Protein AF-T1F9I0-F1 (afdb_monomer_lite)

Radius of gyration: 42.01 Å; chains: 1; bounding box: 133×59×121 Å

InterPro domains:
  IPR000488 Death domain [PF00531] (234-288)
  IPR000488 Death domain [PS50017] (224-288)
  IPR011029 Death-like domain superfamily [G3DSA:1.10.533.10] (208-293)
  IPR011029 Death-like domain superfamily [SSF47986] (214-289)
  IPR017281 Myeloid differentiation primary response protein MyD88 [PTHR15079] (125-307)

pLDDT: mean 70.17, std 17.11, range [26.16, 92.44]

Foldseek 3Di:
DDDDDDDDDPPPPPPPPPPPPPVVVVVVVVVVVVVVVVVVVVVVVVVQQVLQVVLVVPDDPVVCVVVVNDPPRDSVPDDPVNVVVSVVVVVVVVVVVVVVVVVVVVVVVLVVVVVVVVVVLVVVLVVLVVVLVVVLVPDPDPVVNVVSVVVNVVSVVDDDDDPDPPDDDDDPDDPPPPDDPPPPPVNVVVVLVVLCVVLVLDADPDAAAQQAAPVPPDPSLVVSLQVVQPPCDPLRLHLLQVLVSLVHDNVVSVVLVVVPDPGSNVVSLCVSRPPDSSRGNQSSLCSCVDPSNVVVSSNVSSVSRYDHD

Organism: Helobdella robusta (NCBI:txid6412)

Sequence (309 aa):
MSTKIKNKKDSVKKLRANSSSSSTVGKDQQNRASTELKLERDLYATKLTRLGTLLMSQMKKQWRLTRGIGDNFDVLKLSGDVLVEALKEMMTKKYENELSHECHLVNLERRVSQLSYALNKLTLKCAAYKNGLSDIVCSDNLTYIKDKIMTLQIIAGENYHQIDANNPCLNPRVEFAIEGVTTRVDDHAERILENQQKLNLIPPCEKMKGSTHMRDIQQDVKIFLMKELNITRSSGNDWRLLAQLMGLDCKLIDDWSKMELSNPSGHVMNEWMKDNNDATVQALFSFLISPVMRCTALCRVLSDFYEVL

Secondary structure (DSSP, 8-state):
--------SSSSSSSSSSSSSSHHHHHHHHHHHHHHHHHHHHHHHHHHHHHHHHHHHHS-HHHHHHTT--TT--GGGS-HHHHHHHHHHHHHHHHHHHHHHHHHHHHHHHHHHHHHHHHHHHHHHHHHHHHHHHHHHT---HHHHHHHHHHHHHHHTPPPP---TT-----TT---------S-TTHHHHHHHHHHHHTT----SSPEETT-BTTSS-HHHHHHHHHHHTS--TT-TTHHHHHHHTT--HHHHHHHHHTT-S-HHHHHHHHHHHH-TT-BHHHHHHHHTSTTT--HHHHHHHHHHEE--

Structure (mmCIF, N/CA/C/O backbone):
data_AF-T1F9I0-F1
#
_entry.id   AF-T1F9I0-F1
#
loop_
_atom_site.group_PDB
_atom_site.id
_atom_site.type_symbol
_atom_site.label_atom_id
_atom_site.label_alt_id
_atom_site.label_comp_id
_atom_site.label_asym_id
_atom_site.label_entity_id
_atom_site.label_seq_id
_atom_site.pdbx_PDB_ins_code
_atom_site.Cartn_x
_atom_site.Cartn_y
_atom_site.Cartn_z
_atom_site.occupancy
_atom_site.B_iso_or_equiv
_atom_site.auth_seq_id
_atom_site.auth_comp_id
_atom_site.auth_asym_id
_atom_site.auth_atom_id
_atom_site.pdbx_PDB_model_num
ATOM 1 N N . MET A 1 1 ? -100.966 30.891 75.976 1.00 41.50 1 MET A N 1
ATOM 2 C CA . MET A 1 1 ? -100.055 30.373 74.929 1.00 41.50 1 MET A CA 1
ATOM 3 C C . MET A 1 1 ? -99.803 28.894 75.230 1.00 41.50 1 MET A C 1
ATOM 5 O O . MET A 1 1 ? -98.881 28.578 75.956 1.00 41.50 1 MET A O 1
ATOM 9 N N . SER A 1 2 ? -100.755 27.982 75.034 1.00 31.62 2 SER A N 1
ATOM 10 C CA . SER A 1 2 ? -101.321 27.423 73.788 1.00 31.62 2 SER A CA 1
ATOM 11 C C . SER A 1 2 ? -100.349 26.583 72.946 1.00 31.62 2 SER A C 1
ATOM 13 O O . SER A 1 2 ? -99.680 27.097 72.063 1.00 31.62 2 SER A O 1
ATOM 15 N N . THR A 1 3 ? -100.415 25.267 73.207 1.00 33.06 3 THR A N 1
ATOM 16 C CA . THR A 1 3 ? -100.460 24.129 72.258 1.00 33.06 3 THR A CA 1
ATOM 17 C C . THR A 1 3 ? -99.279 23.846 71.313 1.00 33.06 3 THR A C 1
ATOM 19 O O . THR A 1 3 ? -99.022 24.624 70.405 1.00 33.06 3 THR A O 1
ATOM 22 N N . LYS A 1 4 ? -98.717 22.623 71.390 1.00 39.31 4 LYS A N 1
ATOM 23 C CA . LYS A 1 4 ? -98.839 21.509 70.399 1.00 39.31 4 LYS A CA 1
ATOM 24 C C . LYS A 1 4 ? -97.691 20.494 70.590 1.00 39.31 4 LYS A C 1
ATOM 26 O O . LYS A 1 4 ? -96.533 20.871 70.602 1.00 39.31 4 LYS A O 1
ATOM 31 N N . ILE A 1 5 ? -97.970 19.252 70.999 1.00 40.53 5 ILE A N 1
ATOM 32 C CA . ILE A 1 5 ? -98.403 18.071 70.213 1.00 40.53 5 ILE A CA 1
ATOM 33 C C . ILE A 1 5 ? -97.236 17.307 69.549 1.00 40.53 5 ILE A C 1
ATOM 35 O O . ILE A 1 5 ? -96.531 17.811 68.685 1.00 40.53 5 ILE A O 1
ATOM 39 N N . LYS A 1 6 ? -97.125 16.042 69.988 1.00 47.03 6 LYS A N 1
ATOM 40 C CA . LYS A 1 6 ? -96.579 14.837 69.341 1.00 47.03 6 LYS A CA 1
ATOM 41 C C . LYS A 1 6 ? -96.376 14.945 67.822 1.00 47.03 6 LYS A C 1
ATOM 43 O O . LYS A 1 6 ? -97.332 15.218 67.111 1.00 47.03 6 LYS A O 1
ATOM 48 N N . ASN A 1 7 ? -95.185 14.581 67.341 1.00 42.50 7 ASN A N 1
ATOM 49 C CA . ASN A 1 7 ? -94.977 13.605 66.255 1.00 42.50 7 ASN A CA 1
ATOM 50 C C . ASN A 1 7 ? -93.504 13.589 65.826 1.00 42.50 7 ASN A C 1
ATOM 52 O O . ASN A 1 7 ? -93.043 14.468 65.106 1.00 42.50 7 ASN A O 1
ATOM 56 N N . LYS A 1 8 ? -92.757 12.567 66.253 1.00 41.97 8 LYS A N 1
ATOM 57 C CA . LYS A 1 8 ? -91.438 12.245 65.685 1.00 41.97 8 LYS A CA 1
ATOM 58 C C . LYS A 1 8 ? -91.096 10.771 65.937 1.00 41.97 8 LYS A C 1
ATOM 60 O O . LYS A 1 8 ? -90.174 10.450 66.676 1.00 41.97 8 LYS A O 1
ATOM 65 N N . LYS A 1 9 ? -91.888 9.857 65.364 1.00 43.84 9 LYS A N 1
ATOM 66 C CA . LYS A 1 9 ? -91.549 8.419 65.316 1.00 43.84 9 LYS A CA 1
ATOM 67 C C . LYS A 1 9 ? -91.426 7.823 63.907 1.00 43.84 9 LYS A C 1
ATOM 69 O O . LYS A 1 9 ? -91.021 6.675 63.807 1.00 43.84 9 LYS A O 1
ATOM 74 N N . ASP A 1 10 ? -91.588 8.616 62.843 1.00 46.22 10 ASP A N 1
ATOM 75 C CA . ASP A 1 10 ? -91.499 8.114 61.457 1.00 46.22 10 ASP A CA 1
ATOM 76 C C . ASP A 1 10 ? -90.237 8.516 60.670 1.00 46.22 10 ASP A C 1
ATOM 78 O O . ASP A 1 10 ? -90.109 8.189 59.494 1.00 46.22 10 ASP A O 1
ATOM 82 N N . SER A 1 11 ? -89.238 9.160 61.283 1.00 43.94 11 SER A N 1
ATOM 83 C CA . SER A 1 11 ? -88.037 9.602 60.541 1.00 43.94 11 SER A CA 1
ATOM 84 C C . SER A 1 11 ? -86.831 8.654 60.599 1.00 43.94 11 SER A C 1
ATOM 86 O O . SER A 1 11 ? -85.827 8.923 59.947 1.00 43.94 11 SER A O 1
ATOM 88 N N . VAL A 1 12 ? -86.892 7.529 61.322 1.00 45.41 12 VAL A N 1
ATOM 89 C CA . VAL A 1 12 ? -85.703 6.667 61.528 1.00 45.41 12 VAL A CA 1
ATOM 90 C C . VAL A 1 12 ? -85.564 5.550 60.479 1.00 45.41 12 VAL A C 1
ATOM 92 O O . VAL A 1 12 ? -84.518 4.914 60.391 1.00 45.41 12 VAL A O 1
ATOM 95 N N . LYS A 1 13 ? -86.550 5.339 59.595 1.00 46.34 13 LYS A N 1
ATOM 96 C CA . LYS A 1 13 ? -86.489 4.259 58.585 1.00 46.34 13 LYS A CA 1
ATOM 97 C C . LYS A 1 13 ? -86.091 4.678 57.163 1.00 46.34 13 LYS A C 1
ATOM 99 O O . LYS A 1 13 ? -86.054 3.821 56.290 1.00 46.34 13 LYS A O 1
ATOM 104 N N . LYS A 1 14 ? -85.730 5.946 56.919 1.00 48.41 14 LYS A N 1
ATOM 105 C CA . LYS A 1 14 ? -85.340 6.432 55.573 1.00 48.41 14 LYS A CA 1
ATOM 106 C C . LYS A 1 14 ? -83.897 6.930 55.417 1.00 48.41 14 LYS A C 1
ATOM 108 O O . LYS A 1 14 ? -83.534 7.362 54.333 1.00 48.41 14 LYS A O 1
ATOM 113 N N . LEU A 1 15 ? -83.050 6.814 56.443 1.00 45.09 15 LEU A N 1
ATOM 114 C CA . LEU A 1 15 ? -81.642 7.255 56.387 1.00 45.09 15 LEU A CA 1
ATOM 115 C C . LEU A 1 15 ? -80.613 6.117 56.276 1.00 45.09 15 LEU A C 1
ATOM 117 O O . LEU A 1 15 ? -79.417 6.366 56.367 1.00 45.09 15 LEU A O 1
ATOM 121 N N . ARG A 1 16 ? -81.046 4.871 56.042 1.00 44.22 16 ARG A N 1
ATOM 122 C CA . ARG A 1 16 ? -80.137 3.712 55.930 1.00 44.22 16 ARG A CA 1
ATOM 123 C C . ARG A 1 16 ? -79.945 3.163 54.512 1.00 44.22 16 ARG A C 1
ATOM 125 O O . ARG A 1 16 ? -79.340 2.111 54.372 1.00 44.22 16 ARG A O 1
ATOM 132 N N . ALA A 1 17 ? -80.434 3.859 53.482 1.00 47.44 17 ALA A N 1
ATOM 133 C CA . ALA A 1 17 ? -80.361 3.389 52.091 1.00 47.44 17 ALA A CA 1
ATOM 134 C C . ALA A 1 17 ? -79.459 4.223 51.156 1.00 47.44 17 ALA A C 1
ATOM 136 O O . ALA A 1 17 ? -79.198 3.777 50.048 1.00 47.44 17 ALA A O 1
ATOM 137 N N . ASN A 1 18 ? -78.938 5.385 51.579 1.00 43.50 18 ASN A N 1
ATOM 138 C CA . ASN A 1 18 ? -78.186 6.284 50.680 1.00 43.50 18 ASN A CA 1
ATOM 139 C C . ASN A 1 18 ? -76.695 6.468 51.018 1.00 43.50 18 ASN A C 1
ATOM 141 O O . ASN A 1 18 ? -76.033 7.287 50.393 1.00 43.50 18 ASN A O 1
ATOM 145 N N . SER A 1 19 ? -76.134 5.709 51.962 1.00 44.75 19 SER A N 1
ATOM 146 C CA . SER A 1 19 ? -74.698 5.765 52.302 1.00 44.75 19 SER A CA 1
ATOM 147 C C . SER A 1 19 ? -73.874 4.594 51.746 1.00 44.75 19 SER A C 1
ATOM 149 O O . SER A 1 19 ? -72.700 4.453 52.077 1.00 44.75 19 SER A O 1
ATOM 151 N N . SER A 1 20 ? -74.461 3.757 50.885 1.00 46.56 20 SER A N 1
ATOM 152 C CA . SER A 1 20 ? -73.818 2.546 50.346 1.00 46.56 20 SER A CA 1
ATOM 153 C C . SER A 1 20 ? -73.293 2.691 48.913 1.00 46.56 20 SER A C 1
ATOM 155 O O . SER A 1 20 ? -72.662 1.764 48.418 1.00 46.56 20 SER A O 1
ATOM 157 N N . SER A 1 21 ? -73.547 3.813 48.231 1.00 45.88 21 SER A N 1
ATOM 158 C CA . SER A 1 21 ? -73.303 3.955 46.785 1.00 45.88 21 SER A CA 1
ATOM 159 C C . SER A 1 21 ? -72.125 4.858 46.392 1.00 45.88 21 SER A C 1
ATOM 161 O O . SER A 1 21 ? -71.784 4.895 45.215 1.00 45.88 21 SER A O 1
ATOM 163 N N . SER A 1 22 ? -71.456 5.548 47.331 1.00 46.09 22 SER A N 1
ATOM 164 C CA . SER A 1 22 ? -70.281 6.390 47.012 1.00 46.09 22 SER A CA 1
ATOM 165 C C . SER A 1 22 ? -68.921 5.757 47.348 1.00 46.09 22 SER A C 1
ATOM 167 O O . SER A 1 22 ? -67.892 6.296 46.952 1.00 46.09 22 SER A O 1
ATOM 169 N N . SER A 1 23 ? -68.881 4.623 48.061 1.00 50.41 23 SER A N 1
ATOM 170 C CA . SER A 1 23 ? -67.628 3.930 48.424 1.00 50.41 23 SER A CA 1
ATOM 171 C C . SER A 1 23 ? -67.215 2.836 47.430 1.00 50.41 23 SER A C 1
ATOM 173 O O . SER A 1 23 ? -66.067 2.393 47.442 1.00 50.41 23 SER A O 1
ATOM 175 N N . THR A 1 24 ? -68.129 2.415 46.556 1.00 51.38 24 THR A N 1
ATOM 176 C CA . THR A 1 24 ? -67.901 1.431 45.488 1.00 51.38 24 THR A CA 1
ATOM 177 C C . THR A 1 24 ? -67.239 2.059 44.262 1.00 51.38 24 THR A C 1
ATOM 179 O O . THR A 1 24 ? -66.271 1.505 43.757 1.00 51.38 24 THR A O 1
ATOM 182 N N . VAL A 1 25 ? -67.639 3.272 43.863 1.00 52.91 25 VAL A N 1
ATOM 183 C CA . VAL A 1 25 ? -67.087 3.956 42.673 1.00 52.91 25 VAL A CA 1
ATOM 184 C C . VAL A 1 25 ? -65.591 4.284 42.820 1.00 52.91 25 VAL A C 1
ATOM 186 O O . VAL A 1 25 ? -64.822 4.095 41.879 1.00 52.91 25 VAL A O 1
ATOM 189 N N . GLY A 1 26 ? -65.150 4.705 44.012 1.00 52.09 26 GLY A N 1
ATOM 190 C CA . GLY A 1 26 ? -63.730 4.961 44.294 1.00 52.09 26 GLY A CA 1
ATOM 191 C C . GLY A 1 26 ? -62.880 3.686 44.353 1.00 52.09 26 GLY A C 1
ATOM 192 O O . GLY A 1 26 ? -61.752 3.676 43.867 1.00 52.09 26 GLY A O 1
ATOM 193 N N . LYS A 1 27 ? -63.433 2.580 44.875 1.00 53.69 27 LYS A N 1
ATOM 194 C CA . LYS A 1 27 ? -62.759 1.270 44.882 1.00 53.69 27 LYS A CA 1
ATOM 195 C C . LYS A 1 27 ? -62.655 0.669 43.483 1.00 53.69 27 LYS A C 1
ATOM 197 O O . LYS A 1 27 ? -61.632 0.069 43.169 1.00 53.69 27 LYS A O 1
ATOM 202 N N . ASP A 1 28 ? -63.656 0.874 42.633 1.00 57.12 28 ASP A N 1
ATOM 203 C CA . ASP A 1 28 ? -63.647 0.380 41.255 1.00 57.12 28 ASP A CA 1
ATOM 204 C C . ASP A 1 28 ? -62.657 1.151 40.368 1.00 57.12 28 ASP A C 1
ATOM 206 O O . ASP A 1 28 ? -61.952 0.535 39.569 1.00 57.12 28 ASP A O 1
ATOM 210 N N . GLN A 1 29 ? -62.520 2.471 40.540 1.00 58.09 29 GLN A N 1
ATOM 211 C CA . GLN A 1 29 ? -61.482 3.254 39.851 1.00 58.09 29 GLN A CA 1
ATOM 212 C C . GLN A 1 29 ? -60.067 2.907 40.335 1.00 58.09 29 GLN A C 1
ATOM 214 O O . GLN A 1 29 ? -59.155 2.768 39.520 1.00 58.09 29 GLN A O 1
ATOM 219 N N . GLN A 1 30 ? -59.880 2.704 41.640 1.00 62.44 30 GLN A N 1
ATOM 220 C CA . GLN A 1 30 ? -58.580 2.348 42.214 1.00 62.44 30 GLN A CA 1
ATOM 221 C C . GLN A 1 30 ? -58.162 0.909 41.859 1.00 62.44 30 GLN A C 1
ATOM 223 O O . GLN A 1 30 ? -56.987 0.656 41.589 1.00 62.44 30 GLN A O 1
ATOM 228 N N . ASN A 1 31 ? -59.122 -0.017 41.762 1.00 65.75 31 ASN A N 1
ATOM 229 C CA . ASN A 1 31 ? -58.887 -1.369 41.253 1.00 65.75 31 ASN A CA 1
ATOM 230 C C . ASN A 1 31 ? -58.540 -1.364 39.759 1.00 65.75 31 ASN A C 1
ATOM 232 O O . ASN A 1 31 ? -57.609 -2.067 39.375 1.00 65.75 31 ASN A O 1
ATOM 236 N N . ARG A 1 32 ? -59.214 -0.545 38.935 1.00 66.88 32 ARG A N 1
ATOM 237 C CA . ARG A 1 32 ? -58.904 -0.407 37.498 1.00 66.88 32 ARG A CA 1
ATOM 238 C C . ARG A 1 32 ? -57.501 0.151 37.252 1.00 66.88 32 ARG A C 1
ATOM 240 O O . ARG A 1 32 ? -56.738 -0.454 36.502 1.00 66.88 32 ARG A O 1
ATOM 247 N N . ALA A 1 33 ? -57.126 1.218 37.956 1.00 69.56 33 ALA A N 1
ATOM 248 C CA . ALA A 1 33 ? -55.779 1.785 37.876 1.00 69.56 33 ALA A CA 1
ATOM 249 C C . ALA A 1 33 ? -54.702 0.797 38.371 1.00 69.56 33 ALA A C 1
ATOM 251 O O . ALA A 1 33 ? -53.624 0.697 37.791 1.00 69.56 33 ALA A O 1
ATOM 252 N N . SER A 1 34 ? -54.998 0.009 39.413 1.00 73.44 34 SER A N 1
ATOM 253 C CA . SER A 1 34 ? -54.089 -1.038 39.897 1.00 73.44 34 SER A CA 1
ATOM 254 C C . SER A 1 34 ? -53.932 -2.190 38.898 1.00 73.44 34 SER A C 1
ATOM 256 O O . SER A 1 34 ? -52.830 -2.722 38.748 1.00 73.44 34 SER A O 1
ATOM 258 N N . THR A 1 35 ? -55.003 -2.571 38.192 1.00 76.44 35 THR A N 1
ATOM 259 C CA . THR A 1 35 ? -54.927 -3.578 37.126 1.00 76.44 35 THR A CA 1
ATOM 260 C C . THR A 1 35 ? -54.174 -3.075 35.901 1.00 76.44 35 THR A C 1
ATOM 262 O O . THR A 1 35 ? -53.361 -3.828 35.376 1.00 76.44 35 THR A O 1
ATOM 265 N N . GLU A 1 36 ? -54.360 -1.818 35.486 1.00 77.69 36 GLU A N 1
ATOM 266 C CA . GLU A 1 36 ? -53.599 -1.221 34.377 1.00 77.69 36 GLU A CA 1
ATOM 267 C C . GLU A 1 36 ? -52.105 -1.138 34.696 1.00 77.69 36 GLU A C 1
ATOM 269 O O . GLU A 1 36 ? -51.292 -1.604 33.904 1.00 77.69 36 GLU A O 1
ATOM 274 N N . LEU A 1 37 ? -51.735 -0.666 35.891 1.00 77.75 37 LEU A N 1
ATOM 275 C CA . LEU A 1 37 ? -50.333 -0.606 36.323 1.00 77.75 37 LEU A CA 1
ATOM 276 C C . LEU A 1 37 ? -49.671 -1.989 36.404 1.00 77.75 37 LEU A C 1
ATOM 278 O O . LEU A 1 37 ? -48.487 -2.127 36.097 1.00 77.75 37 LEU A O 1
ATOM 282 N N . LYS A 1 38 ? -50.413 -3.027 36.812 1.00 82.12 38 LYS A N 1
ATOM 283 C CA . LYS A 1 38 ? -49.914 -4.413 36.772 1.00 82.12 38 LYS A CA 1
ATOM 284 C C . LYS A 1 38 ? -49.679 -4.880 35.340 1.00 82.12 38 LYS A C 1
ATOM 286 O O . LYS A 1 38 ? -48.623 -5.431 35.057 1.00 82.12 38 LYS A O 1
ATOM 291 N N . LEU A 1 39 ? -50.627 -4.613 34.447 1.00 82.00 39 LEU A N 1
ATOM 292 C CA . LEU A 1 39 ? -50.546 -5.017 33.045 1.00 82.00 39 LEU A CA 1
ATOM 293 C C . LEU A 1 39 ? -49.381 -4.319 32.328 1.00 82.00 39 LEU A C 1
ATOM 295 O O . LEU A 1 39 ? -48.652 -4.943 31.558 1.00 82.00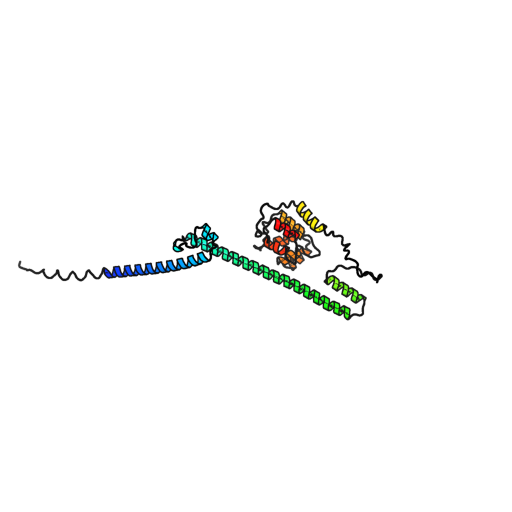 39 LEU A O 1
ATOM 299 N N . GLU A 1 40 ? -49.156 -3.043 32.638 1.00 80.75 40 GLU A N 1
ATOM 300 C CA . GLU A 1 40 ? -48.028 -2.272 32.123 1.00 80.75 40 GLU A CA 1
ATOM 301 C C . GLU A 1 40 ? -46.691 -2.799 32.667 1.00 80.75 40 GLU A C 1
ATOM 303 O O . GLU A 1 40 ? -45.743 -3.011 31.907 1.00 80.75 40 GLU A O 1
ATOM 308 N N . ARG A 1 41 ? -46.624 -3.099 33.970 1.00 79.81 41 ARG A N 1
ATOM 309 C CA . ARG A 1 41 ? -45.448 -3.718 34.596 1.00 79.81 41 ARG A CA 1
ATOM 310 C C . ARG A 1 41 ? -45.110 -5.068 33.963 1.00 79.81 41 ARG A C 1
ATOM 312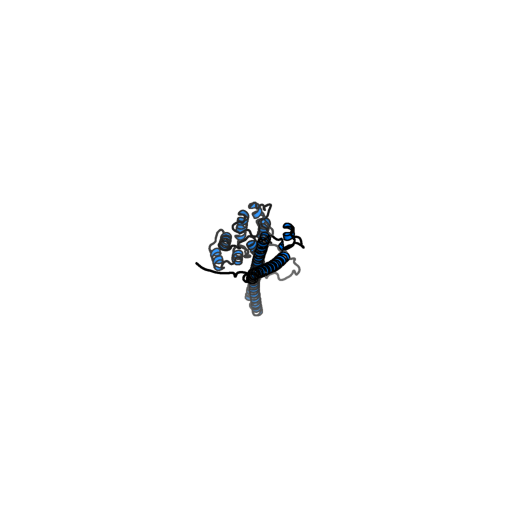 O O . ARG A 1 41 ? -43.939 -5.311 33.675 1.00 79.81 41 ARG A O 1
ATOM 319 N N . ASP A 1 42 ? -46.103 -5.917 33.726 1.00 79.44 42 ASP A N 1
ATOM 320 C CA . ASP A 1 42 ? -45.909 -7.238 33.120 1.00 79.44 42 ASP A CA 1
ATOM 321 C C . ASP A 1 42 ? -45.455 -7.118 31.655 1.00 79.44 42 ASP A C 1
ATOM 323 O O . ASP A 1 42 ? -44.569 -7.852 31.202 1.00 79.44 42 ASP A O 1
ATOM 327 N N . LEU A 1 43 ? -45.977 -6.129 30.921 1.00 85.62 43 LEU A N 1
ATOM 328 C CA . LEU A 1 43 ? -45.527 -5.811 29.567 1.00 85.62 43 LEU A CA 1
ATOM 329 C C . LEU A 1 43 ? -44.054 -5.372 29.547 1.00 85.62 43 LEU A C 1
ATOM 331 O O . LEU A 1 43 ? -43.277 -5.852 28.714 1.00 85.62 43 LEU A O 1
ATOM 335 N N . TYR A 1 44 ? -43.649 -4.480 30.457 1.00 78.38 44 TYR A N 1
ATOM 336 C CA . TYR A 1 44 ? -42.255 -4.041 30.563 1.00 78.38 44 TYR A CA 1
ATOM 337 C C . TYR A 1 44 ? -41.328 -5.161 31.028 1.00 78.38 44 TYR A C 1
ATOM 339 O O . TYR A 1 44 ? -40.245 -5.304 30.459 1.00 78.38 44 TYR A O 1
ATOM 347 N N . ALA A 1 45 ? -41.757 -5.992 31.981 1.00 76.00 45 ALA A N 1
ATOM 348 C CA . ALA A 1 45 ? -41.012 -7.175 32.400 1.00 76.00 45 ALA A CA 1
ATOM 349 C C . ALA A 1 45 ? -40.765 -8.106 31.205 1.00 76.00 45 ALA A C 1
ATOM 351 O O . ALA A 1 45 ? -39.625 -8.475 30.946 1.00 76.00 45 ALA A O 1
ATOM 352 N N . THR A 1 46 ? -41.793 -8.371 30.394 1.00 80.75 46 THR A N 1
ATOM 353 C CA . THR A 1 46 ? -41.678 -9.206 29.187 1.00 80.75 46 THR A CA 1
ATOM 354 C C . THR A 1 46 ? -40.697 -8.616 28.166 1.00 80.75 46 THR A C 1
ATOM 356 O O . THR A 1 46 ? -39.862 -9.334 27.607 1.00 80.75 46 THR A O 1
ATOM 359 N N . LYS A 1 47 ? -40.755 -7.298 27.927 1.00 79.81 47 LYS A N 1
ATOM 360 C CA . LYS A 1 47 ? -39.821 -6.601 27.025 1.00 79.81 47 LYS A CA 1
ATOM 361 C C . LYS A 1 47 ? -38.379 -6.663 27.539 1.00 79.81 47 LYS A C 1
ATOM 363 O O . LYS A 1 47 ? -37.475 -6.926 26.747 1.00 79.81 47 LYS A O 1
ATOM 368 N N . LEU A 1 48 ? -38.168 -6.479 28.842 1.00 76.31 48 LEU A N 1
ATOM 369 C CA . LEU A 1 48 ? -36.857 -6.571 29.493 1.00 76.31 48 LEU A CA 1
ATOM 370 C C . LEU A 1 48 ? -36.288 -7.990 29.438 1.00 76.31 48 LEU A C 1
ATOM 372 O O . LEU A 1 48 ? -35.132 -8.165 29.058 1.00 76.31 48 LEU A O 1
ATOM 376 N N . THR A 1 49 ? -37.100 -9.010 29.724 1.00 78.19 49 THR A N 1
ATOM 377 C CA . THR A 1 49 ? -36.688 -10.415 29.601 1.00 78.19 49 THR A CA 1
ATOM 378 C C . THR A 1 49 ? -36.290 -10.745 28.164 1.00 78.19 49 THR A C 1
ATOM 380 O O . THR A 1 49 ? -35.257 -11.379 27.940 1.00 78.19 49 THR A O 1
ATOM 383 N N . ARG A 1 50 ? -37.054 -10.278 27.166 1.00 80.19 50 ARG A N 1
ATOM 384 C CA . ARG A 1 50 ? -36.734 -10.492 25.745 1.00 80.19 50 ARG A CA 1
ATOM 385 C C . ARG A 1 50 ? -35.449 -9.777 25.319 1.00 80.19 50 ARG A C 1
ATOM 387 O O . ARG A 1 50 ? -34.643 -10.350 24.591 1.00 80.19 50 ARG A O 1
ATOM 394 N N . LEU A 1 51 ? -35.242 -8.541 25.770 1.00 75.50 51 LEU A N 1
ATOM 395 C CA . LEU A 1 51 ? -34.025 -7.788 25.470 1.00 75.50 51 LEU A CA 1
ATOM 396 C C . LEU A 1 51 ? -32.798 -8.458 26.100 1.00 75.50 51 LEU A C 1
ATOM 398 O O . LEU A 1 51 ? -31.794 -8.675 25.426 1.00 75.50 51 LEU A O 1
ATOM 402 N N . GLY A 1 52 ? -32.885 -8.823 27.378 1.00 74.56 52 GLY A N 1
ATOM 403 C CA . GLY A 1 52 ? -31.756 -9.418 28.075 1.00 74.56 52 GLY A CA 1
ATOM 404 C C . GLY A 1 52 ? -31.449 -10.847 27.622 1.00 74.56 52 GLY A C 1
ATOM 405 O O . GLY A 1 52 ? -30.281 -11.204 27.555 1.00 74.56 52 GLY A O 1
ATOM 406 N N . THR A 1 53 ? -32.438 -11.640 27.197 1.00 77.56 53 THR A N 1
ATOM 407 C CA . THR A 1 53 ? -32.175 -12.943 26.547 1.00 77.56 53 THR A CA 1
ATOM 408 C C . THR A 1 53 ? -31.453 -12.785 25.207 1.00 77.56 53 THR A C 1
ATOM 410 O O . THR A 1 53 ? -30.492 -13.511 24.947 1.00 77.56 53 THR A O 1
ATOM 413 N N . LEU A 1 54 ? -31.840 -11.803 24.383 1.00 77.25 54 LEU A N 1
ATOM 414 C CA . LEU A 1 54 ? -31.118 -11.471 23.149 1.00 77.25 54 LEU A CA 1
ATOM 415 C C . LEU A 1 54 ? -29.677 -11.031 23.435 1.00 77.25 54 LEU A C 1
ATOM 417 O O . LEU A 1 54 ? -28.750 -11.562 22.823 1.00 77.25 54 LEU A O 1
ATOM 421 N N . LEU A 1 55 ? -29.475 -10.133 24.401 1.00 72.94 55 LEU A N 1
ATOM 422 C CA . LEU A 1 55 ? -28.146 -9.705 24.853 1.00 72.94 55 LEU A CA 1
ATOM 423 C C . LEU A 1 55 ? -27.295 -10.895 25.308 1.00 72.94 55 LEU A C 1
ATOM 425 O O . LEU A 1 55 ? -26.180 -11.080 24.828 1.00 72.94 55 LEU A O 1
ATOM 429 N N . MET A 1 56 ? -27.849 -11.761 26.156 1.00 74.19 56 MET A N 1
ATOM 430 C CA . MET A 1 56 ? -27.164 -12.951 26.661 1.00 74.19 56 MET A CA 1
ATOM 431 C C . MET A 1 56 ? -26.778 -13.936 25.551 1.00 74.19 56 MET A C 1
ATOM 433 O O . MET A 1 56 ? -25.708 -14.542 25.624 1.00 74.19 56 MET A O 1
ATOM 437 N N . SER A 1 57 ? -27.607 -14.067 24.509 1.00 74.94 57 SER A N 1
ATOM 438 C CA . SER A 1 57 ? -27.311 -14.916 23.345 1.00 74.94 57 SER A CA 1
ATOM 439 C C . SER A 1 57 ? -26.164 -14.380 22.480 1.00 74.94 57 SER A C 1
ATOM 441 O O . SER A 1 57 ? -25.440 -15.160 21.866 1.00 74.94 57 SER A O 1
ATOM 443 N N . GLN A 1 58 ? -25.972 -13.059 22.460 1.00 71.19 58 GLN A N 1
ATOM 444 C CA . GLN A 1 58 ? -24.935 -12.377 21.679 1.00 71.19 58 GLN A CA 1
ATOM 445 C C . GLN A 1 58 ? -23.619 -12.217 22.461 1.00 71.19 58 GLN A C 1
ATOM 447 O O . GLN A 1 58 ? -22.562 -11.969 21.880 1.00 71.19 58 GLN A O 1
ATOM 452 N N . MET A 1 59 ? -23.648 -12.384 23.785 1.00 72.38 59 MET A N 1
ATOM 453 C CA . MET A 1 59 ? -22.468 -12.269 24.639 1.00 72.38 59 MET A CA 1
ATOM 454 C C . MET A 1 59 ? -21.573 -13.509 24.606 1.00 72.38 59 MET A C 1
ATOM 456 O O . MET A 1 59 ? -22.004 -14.646 24.841 1.00 72.38 59 MET A O 1
ATOM 460 N N . LYS A 1 60 ? -20.263 -13.271 24.460 1.00 71.19 60 LYS A N 1
ATOM 461 C CA . LYS A 1 60 ? -19.237 -14.310 24.615 1.00 71.19 60 LYS A CA 1
ATOM 462 C C . LYS A 1 60 ? -19.338 -14.959 25.997 1.00 71.19 60 LYS A C 1
ATOM 464 O O . LYS A 1 60 ? -19.434 -14.281 27.018 1.00 71.19 60 LYS A O 1
ATOM 469 N N . LYS A 1 61 ? -19.233 -16.290 26.029 1.00 69.69 61 LYS A N 1
ATOM 470 C CA . LYS A 1 61 ? -19.304 -17.108 27.252 1.00 69.69 61 LYS A CA 1
ATOM 471 C C . LYS A 1 61 ? -18.316 -16.648 28.336 1.00 69.69 61 LYS A C 1
ATOM 473 O O . LYS A 1 61 ? -18.652 -16.640 29.511 1.00 69.69 61 LYS A O 1
ATOM 478 N N . GLN A 1 62 ? -17.132 -16.189 27.930 1.00 57.62 62 GLN A N 1
ATOM 479 C CA . GLN A 1 62 ? -16.099 -15.653 28.823 1.00 57.62 62 GLN A CA 1
ATOM 480 C C . GLN A 1 62 ? -16.517 -14.370 29.555 1.00 57.62 62 GLN A C 1
ATOM 482 O O . GLN A 1 62 ? -16.224 -14.242 30.734 1.00 57.62 62 GLN A O 1
ATOM 487 N N . TRP A 1 63 ? -17.232 -13.460 28.884 1.00 71.94 63 TRP A N 1
ATOM 488 C CA . TRP A 1 63 ? -17.731 -12.214 29.484 1.00 71.94 63 TRP A CA 1
ATOM 489 C C . TRP A 1 63 ? -18.815 -12.490 30.530 1.00 71.94 63 TRP A C 1
ATOM 491 O O . TRP A 1 63 ? -18.853 -11.886 31.599 1.00 71.94 63 TRP A O 1
ATOM 501 N N . ARG A 1 64 ? -19.679 -13.467 30.229 1.00 69.62 64 ARG A N 1
ATOM 502 C CA . ARG A 1 64 ? -20.711 -13.944 31.154 1.00 69.62 64 ARG A CA 1
ATOM 503 C C . ARG A 1 64 ? -20.074 -14.547 32.413 1.00 69.62 64 ARG A C 1
ATOM 505 O O . ARG A 1 64 ? -20.460 -14.196 33.524 1.00 69.62 64 ARG A O 1
ATOM 512 N N . LEU A 1 65 ? -19.022 -15.352 32.242 1.00 68.19 65 LEU A N 1
ATOM 513 C CA . LEU A 1 65 ? -18.265 -15.961 33.341 1.00 68.19 65 LEU A CA 1
ATOM 514 C C . LEU A 1 65 ? -17.555 -14.934 34.239 1.00 68.19 65 LEU A C 1
ATOM 516 O O . LEU A 1 65 ? -17.653 -15.048 35.458 1.00 68.19 65 LEU A O 1
ATOM 520 N N . THR A 1 66 ? -16.891 -13.914 33.681 1.00 68.62 66 THR A N 1
ATOM 521 C CA . THR A 1 66 ? -16.189 -12.887 34.481 1.00 68.62 66 THR A CA 1
ATOM 522 C C . THR A 1 66 ? -17.119 -12.008 35.314 1.00 68.62 66 THR A C 1
ATOM 524 O O . THR A 1 66 ? -16.669 -11.417 36.291 1.00 68.62 66 THR A O 1
ATOM 527 N N . ARG A 1 67 ? -18.413 -11.944 34.977 1.00 70.25 67 ARG A N 1
ATOM 528 C CA . ARG A 1 67 ? -19.430 -11.207 35.748 1.00 70.25 67 ARG A CA 1
ATOM 529 C C . ARG A 1 67 ? -20.325 -12.104 36.607 1.00 70.25 67 ARG A C 1
ATOM 531 O O . ARG A 1 67 ? -21.332 -11.638 37.130 1.00 70.25 67 ARG A O 1
ATOM 538 N N . GLY A 1 68 ? -19.976 -13.386 36.754 1.00 68.19 68 GLY A N 1
ATOM 539 C CA . GLY A 1 68 ? -20.751 -14.342 37.553 1.00 68.19 68 GLY A CA 1
ATOM 540 C C . GLY A 1 68 ? -22.121 -14.685 36.957 1.00 68.19 68 GLY A C 1
ATOM 541 O O . GLY A 1 68 ? -23.000 -15.181 37.661 1.00 68.19 68 GLY A O 1
ATOM 542 N N . ILE A 1 69 ? -22.320 -14.427 35.663 1.00 68.88 69 ILE A N 1
ATOM 543 C CA . ILE A 1 69 ? -23.571 -14.677 34.953 1.00 68.88 69 ILE A CA 1
ATOM 544 C C . ILE A 1 69 ? -23.503 -16.085 34.347 1.00 68.88 69 ILE A C 1
ATOM 546 O O . ILE A 1 69 ? -22.905 -16.309 33.295 1.00 68.88 69 ILE A O 1
ATOM 550 N N . GLY A 1 70 ? -24.093 -17.059 35.043 1.00 66.81 70 GLY A N 1
ATOM 551 C CA . GLY A 1 70 ? -24.205 -18.438 34.560 1.00 66.81 70 GLY A CA 1
ATOM 552 C C . GLY A 1 70 ? -25.215 -18.599 33.416 1.00 66.81 70 GLY A C 1
ATOM 553 O O . GLY A 1 70 ? -26.032 -17.717 33.158 1.00 66.81 70 GLY A O 1
ATOM 554 N N . ASP A 1 71 ? -25.206 -19.762 32.758 1.00 67.00 71 ASP A N 1
ATOM 555 C CA . ASP A 1 71 ? -26.113 -20.063 31.635 1.00 67.00 71 ASP A CA 1
ATOM 556 C C . ASP A 1 71 ? -27.612 -20.062 32.036 1.00 67.00 71 ASP A C 1
ATOM 558 O O . ASP A 1 71 ? -28.469 -19.876 31.179 1.00 67.00 71 ASP A O 1
ATOM 562 N N . ASN A 1 72 ? -27.924 -20.167 33.338 1.00 67.31 72 ASN A N 1
ATOM 563 C CA . ASN A 1 72 ? -29.283 -20.110 33.905 1.00 67.31 72 ASN A CA 1
ATOM 564 C C . ASN A 1 72 ? -29.568 -18.814 34.696 1.00 67.31 72 ASN A C 1
ATOM 566 O O . ASN A 1 72 ? -30.419 -18.804 35.587 1.00 67.31 72 ASN A O 1
ATOM 570 N N . PHE A 1 73 ? -28.821 -17.734 34.449 1.00 69.19 73 PHE A N 1
ATOM 571 C CA . PHE A 1 73 ? -29.012 -16.480 35.177 1.00 69.19 73 PHE A CA 1
ATOM 572 C C . PHE A 1 73 ? -30.359 -15.825 34.834 1.00 69.19 73 PHE A C 1
ATOM 574 O O . PHE A 1 73 ? -30.703 -15.649 33.666 1.00 69.19 73 PHE A O 1
ATOM 581 N N . ASP A 1 74 ? -31.109 -15.430 35.865 1.00 71.56 74 ASP A N 1
ATOM 582 C CA . ASP A 1 74 ? -32.368 -14.708 35.701 1.00 71.56 74 ASP A CA 1
ATOM 583 C C . ASP A 1 74 ? -32.094 -13.279 35.219 1.00 71.56 74 ASP A C 1
ATOM 585 O O . ASP A 1 74 ? -31.579 -12.436 35.953 1.00 71.56 74 ASP A O 1
ATOM 589 N N . VAL A 1 75 ? -32.459 -13.014 33.967 1.00 66.62 75 VAL A N 1
ATOM 590 C CA . VAL A 1 75 ? -32.281 -11.728 33.285 1.00 66.62 75 VAL A CA 1
ATOM 591 C C . VAL A 1 75 ? -32.912 -10.565 34.057 1.00 66.62 75 VAL A C 1
ATOM 593 O O . VAL A 1 75 ? -32.402 -9.449 33.997 1.00 66.62 75 VAL A O 1
ATOM 596 N N . LEU A 1 76 ? -33.979 -10.807 34.826 1.00 68.00 76 LEU A N 1
ATOM 597 C CA . LEU A 1 76 ? -34.638 -9.772 35.631 1.00 68.00 76 LEU A CA 1
ATOM 598 C C . LEU A 1 76 ? -33.831 -9.368 36.875 1.00 68.00 76 LEU A C 1
ATOM 600 O O . LEU A 1 76 ? -34.159 -8.371 37.516 1.00 68.00 76 LEU A O 1
ATOM 604 N N . LYS A 1 77 ? -32.775 -10.118 37.212 1.00 74.19 77 LYS A N 1
ATOM 605 C CA . LYS A 1 77 ? -31.836 -9.803 38.298 1.00 74.19 77 LYS A CA 1
ATOM 606 C C . LYS A 1 77 ? -30.598 -9.046 37.822 1.00 74.19 77 LYS A C 1
ATOM 608 O O . LYS A 1 77 ? -29.772 -8.678 38.657 1.00 74.19 77 LYS A O 1
ATOM 613 N N . LEU A 1 78 ? -30.443 -8.816 36.514 1.00 70.44 78 LEU A N 1
ATOM 614 C CA . LEU A 1 78 ? -29.385 -7.940 36.017 1.00 70.44 78 LEU A CA 1
ATOM 615 C C . LEU A 1 78 ? -29.668 -6.504 36.464 1.00 70.44 78 LEU A C 1
ATOM 617 O O . LEU A 1 78 ? -30.764 -5.985 36.253 1.00 70.44 78 LEU A O 1
ATOM 621 N N . SER A 1 79 ? -28.664 -5.844 37.042 1.00 77.62 79 SER A N 1
ATOM 622 C CA . SER A 1 79 ? -28.760 -4.406 37.268 1.00 77.62 79 SER A CA 1
ATOM 623 C C . SER A 1 79 ? -28.799 -3.673 35.924 1.00 77.62 79 SER A C 1
ATOM 625 O O . SER A 1 79 ? -28.198 -4.109 34.934 1.00 77.62 79 SER A O 1
ATOM 627 N N . GLY A 1 80 ? -29.501 -2.538 35.891 1.00 71.06 80 GLY A N 1
ATOM 628 C CA . GLY A 1 80 ? -29.553 -1.681 34.705 1.00 71.06 80 GLY A CA 1
ATOM 629 C C . GLY A 1 80 ? -28.158 -1.269 34.227 1.00 71.06 80 GLY A C 1
ATOM 630 O O . GLY A 1 80 ? -27.910 -1.245 33.025 1.00 71.06 80 GLY A O 1
ATOM 631 N N . ASP A 1 81 ? -27.223 -1.057 35.153 1.00 73.69 81 ASP A N 1
ATOM 632 C CA . ASP A 1 81 ? -25.844 -0.671 34.839 1.00 73.69 81 ASP A CA 1
ATOM 633 C C . ASP A 1 81 ? -25.106 -1.750 34.037 1.00 73.69 81 ASP A C 1
ATOM 635 O O . ASP A 1 81 ? -24.464 -1.447 33.032 1.00 73.69 81 ASP A O 1
ATOM 639 N N . VAL A 1 82 ? -25.265 -3.026 34.410 1.00 75.25 82 VAL A N 1
ATOM 640 C CA . VAL A 1 82 ? -24.634 -4.150 33.697 1.00 75.25 82 VAL A CA 1
ATOM 641 C C . VAL A 1 82 ? -25.222 -4.308 32.291 1.00 75.25 82 VAL A C 1
ATOM 643 O O . VAL A 1 82 ? -24.484 -4.622 31.357 1.00 75.25 82 VAL A O 1
ATOM 646 N N . LEU A 1 83 ? -26.523 -4.048 32.113 1.00 72.38 83 LEU A N 1
ATOM 647 C CA . LEU A 1 83 ? -27.182 -4.049 30.799 1.00 72.38 83 LEU A CA 1
ATOM 648 C C . LEU A 1 83 ? -26.703 -2.899 29.903 1.00 72.38 83 LEU A C 1
ATOM 650 O O . LEU A 1 83 ? -26.477 -3.100 28.709 1.00 72.38 83 LEU A O 1
ATOM 654 N N . VAL A 1 84 ? -26.537 -1.700 30.460 1.00 76.44 84 VAL A N 1
ATOM 655 C CA . VAL A 1 84 ? -26.040 -0.535 29.713 1.00 76.44 84 VAL A CA 1
ATOM 656 C C . VAL A 1 84 ? -24.593 -0.748 29.280 1.00 76.44 84 VAL A C 1
ATOM 658 O O . VAL A 1 84 ? -24.234 -0.445 28.143 1.00 76.44 84 VAL A O 1
ATOM 661 N N . GLU A 1 85 ? -23.756 -1.290 30.156 1.00 78.56 85 GLU A N 1
ATOM 662 C CA . GLU A 1 85 ? -22.349 -1.550 29.857 1.00 78.56 85 GLU A CA 1
ATOM 663 C C . GLU A 1 85 ? -22.176 -2.655 28.805 1.00 78.56 85 GLU A C 1
ATOM 665 O O . GLU A 1 85 ? -21.411 -2.504 27.854 1.00 78.56 85 GLU A O 1
ATOM 670 N N . ALA A 1 86 ? -22.980 -3.711 28.907 1.00 72.19 86 ALA A N 1
ATOM 671 C CA . ALA A 1 86 ? -23.104 -4.746 27.890 1.00 72.19 86 ALA A CA 1
ATOM 672 C C . ALA A 1 86 ? -23.474 -4.199 26.504 1.00 72.19 86 ALA A C 1
ATOM 674 O O . ALA A 1 86 ? -22.866 -4.565 25.496 1.00 72.19 86 ALA A O 1
ATOM 675 N N . LEU A 1 87 ? -24.479 -3.321 26.452 1.00 72.19 87 LEU A N 1
ATOM 676 C CA . LEU A 1 87 ? -24.915 -2.682 25.214 1.00 72.19 87 LEU A CA 1
ATOM 677 C C . LEU A 1 87 ? -23.815 -1.799 24.624 1.00 72.19 87 LEU A C 1
ATOM 679 O O . LEU A 1 87 ? -23.596 -1.841 23.415 1.00 72.19 87 LEU A O 1
ATOM 683 N N . LYS A 1 88 ? -23.095 -1.043 25.463 1.00 77.56 88 LYS A N 1
ATOM 684 C CA . LYS A 1 88 ? -21.948 -0.236 25.023 1.00 77.56 88 LYS A CA 1
ATOM 685 C C . LYS A 1 88 ? -20.869 -1.104 24.381 1.00 77.56 88 LYS A C 1
ATOM 687 O O . LYS A 1 88 ? -20.427 -0.778 23.287 1.00 77.56 88 LYS A O 1
ATOM 692 N N . GLU A 1 89 ? -20.505 -2.222 25.003 1.00 73.88 89 GLU A N 1
ATOM 693 C CA . GLU A 1 89 ? -19.463 -3.112 24.474 1.00 73.88 89 GLU A CA 1
ATOM 694 C C . GLU A 1 89 ? -19.882 -3.826 23.175 1.00 73.88 89 GLU A C 1
ATOM 696 O O . GLU A 1 89 ? -19.065 -4.069 22.285 1.00 73.88 89 GLU A O 1
ATOM 701 N N . MET A 1 90 ? -21.169 -4.156 23.028 1.00 69.69 90 MET A N 1
ATOM 702 C CA . MET A 1 90 ? -21.696 -4.685 21.767 1.00 69.69 90 MET A CA 1
ATOM 703 C C . MET A 1 90 ? -21.694 -3.634 20.654 1.00 69.69 90 MET A C 1
ATOM 705 O O . MET A 1 90 ? -21.364 -3.955 19.513 1.00 69.69 90 MET A O 1
ATOM 709 N N . MET A 1 91 ? -22.047 -2.389 20.980 1.00 69.69 91 MET A N 1
ATOM 710 C CA . MET A 1 91 ? -22.037 -1.274 20.033 1.00 69.69 91 MET A CA 1
ATOM 711 C C . MET A 1 91 ? -20.613 -0.954 19.566 1.00 69.69 91 MET A C 1
ATOM 713 O O . MET A 1 91 ? -20.404 -0.793 18.366 1.00 69.69 91 MET A O 1
ATOM 717 N N . THR A 1 92 ? -19.625 -0.939 20.469 1.00 70.44 92 THR A N 1
ATOM 718 C CA . THR A 1 92 ? -18.218 -0.717 20.095 1.00 70.44 92 THR A CA 1
ATOM 719 C C . THR A 1 92 ? -17.676 -1.848 19.229 1.00 70.44 92 THR A C 1
ATOM 721 O O . THR A 1 92 ? -17.076 -1.572 18.199 1.00 70.44 92 THR A O 1
ATOM 724 N N . LYS A 1 93 ? -17.962 -3.115 19.554 1.00 64.44 93 LYS A N 1
ATOM 725 C CA . LYS A 1 93 ? -17.550 -4.257 18.714 1.00 64.44 93 LYS A CA 1
ATOM 726 C C . LYS A 1 93 ? -18.194 -4.256 17.335 1.00 64.44 93 LYS A C 1
ATOM 728 O O . LYS A 1 93 ? -17.558 -4.643 16.360 1.00 64.44 93 LYS A O 1
ATOM 733 N N . LYS A 1 94 ? -19.467 -3.865 17.243 1.00 63.59 94 LYS A N 1
ATOM 734 C CA . LYS A 1 94 ? -20.144 -3.746 15.949 1.00 63.59 94 LYS A CA 1
ATOM 735 C C . LYS A 1 94 ? -19.471 -2.673 15.092 1.00 63.59 94 LYS A C 1
ATOM 737 O O . LYS A 1 94 ? -19.203 -2.932 13.927 1.00 63.59 94 LYS A O 1
ATOM 742 N N . TYR A 1 95 ? -19.133 -1.538 15.698 1.00 57.47 95 TYR A N 1
ATOM 743 C CA . TYR A 1 95 ? -18.411 -0.452 15.042 1.00 57.47 95 TYR A CA 1
ATOM 744 C C . TYR A 1 95 ? -16.991 -0.871 14.620 1.00 57.47 95 TYR A C 1
ATOM 746 O O . TYR A 1 95 ? -16.600 -0.645 13.483 1.00 57.47 95 TYR A O 1
ATOM 754 N N . GLU A 1 96 ? -16.246 -1.570 15.482 1.00 57.94 96 GLU A N 1
ATOM 755 C CA . GLU A 1 96 ? -14.920 -2.126 15.162 1.00 57.94 96 GLU A CA 1
ATOM 756 C C . GLU A 1 96 ? -14.971 -3.149 14.017 1.00 57.94 96 GLU A C 1
ATOM 758 O O . GLU A 1 96 ? -14.105 -3.141 13.143 1.00 57.94 96 GLU A O 1
ATOM 763 N N . ASN A 1 97 ? -15.991 -4.012 13.986 1.00 58.31 97 ASN A N 1
ATOM 764 C CA . ASN A 1 97 ? -16.187 -4.958 12.889 1.00 58.31 97 ASN A CA 1
ATOM 765 C C . ASN A 1 97 ? -16.575 -4.249 11.586 1.00 58.31 97 ASN A C 1
ATOM 767 O O . ASN A 1 97 ? -16.070 -4.624 10.533 1.00 58.31 97 ASN A O 1
ATOM 771 N N . GLU A 1 98 ? -17.441 -3.234 11.632 1.00 57.03 98 GLU A N 1
ATOM 772 C CA . GLU A 1 98 ? -17.797 -2.429 10.455 1.00 57.03 98 GLU A CA 1
ATOM 773 C C . GLU A 1 98 ? -16.562 -1.711 9.887 1.00 57.03 98 GLU A C 1
ATOM 775 O O . GLU A 1 98 ? -16.283 -1.853 8.698 1.00 57.03 98 GLU A O 1
ATOM 780 N N . LEU A 1 99 ? -15.743 -1.089 10.741 1.00 55.91 99 LEU A N 1
ATOM 781 C CA . LEU A 1 99 ? -14.443 -0.517 10.362 1.00 55.91 99 LEU A CA 1
ATOM 782 C C . LEU A 1 99 ? -13.466 -1.568 9.814 1.00 55.91 99 LEU A C 1
ATOM 784 O O . LEU A 1 99 ? -12.733 -1.307 8.861 1.00 55.91 99 LEU A O 1
ATOM 788 N N . SER A 1 100 ? -13.450 -2.774 10.386 1.00 66.44 100 SER A N 1
ATOM 789 C CA . SER A 1 100 ? -12.618 -3.878 9.896 1.00 66.44 100 SER A CA 1
ATOM 790 C C . SER A 1 100 ? -13.054 -4.345 8.503 1.00 66.44 100 SER A C 1
ATOM 792 O O . SER A 1 100 ? -12.206 -4.575 7.637 1.00 66.44 100 SER A O 1
ATOM 794 N N . HIS A 1 101 ? -14.362 -4.440 8.259 1.00 58.97 101 HIS A N 1
ATOM 795 C CA . HIS A 1 101 ? -14.913 -4.791 6.953 1.00 58.97 101 HIS A CA 1
ATOM 796 C C . HIS A 1 101 ? -14.679 -3.692 5.915 1.00 58.97 101 HIS A C 1
ATOM 798 O O . HIS A 1 101 ? -14.327 -4.012 4.781 1.00 58.97 101 HIS A O 1
ATOM 804 N N . GLU A 1 102 ? -14.801 -2.424 6.298 1.00 63.00 102 GLU A N 1
ATOM 805 C CA . GLU A 1 102 ? -14.503 -1.280 5.434 1.00 63.00 102 GLU A CA 1
ATOM 806 C C . GLU A 1 102 ? -13.013 -1.239 5.065 1.00 63.00 102 GLU A C 1
ATOM 808 O O . GLU A 1 102 ? -12.664 -1.171 3.887 1.00 63.00 102 GLU A O 1
ATOM 813 N N . CYS A 1 103 ? -12.118 -1.436 6.037 1.00 59.34 103 CYS A N 1
ATOM 814 C CA . CYS A 1 103 ? -10.680 -1.566 5.791 1.00 59.34 103 CYS A CA 1
ATOM 815 C C . CYS A 1 103 ? -10.353 -2.760 4.874 1.00 59.34 103 CYS A C 1
ATOM 817 O O . CYS A 1 103 ? -9.519 -2.662 3.966 1.00 59.34 103 CYS A O 1
ATOM 819 N N . HIS A 1 104 ? -11.029 -3.897 5.061 1.00 61.28 104 HIS A N 1
ATOM 820 C CA . HIS A 1 104 ? -10.875 -5.050 4.177 1.00 61.28 104 HIS A CA 1
ATOM 821 C C . HIS A 1 104 ? -11.351 -4.751 2.749 1.00 61.28 104 HIS A C 1
ATOM 823 O O . HIS A 1 104 ? -10.676 -5.130 1.791 1.00 61.28 104 HIS A O 1
ATOM 829 N N . LEU A 1 105 ? -12.466 -4.035 2.604 1.00 69.06 105 LEU A N 1
ATOM 830 C CA . LEU A 1 105 ? -13.024 -3.635 1.316 1.00 69.06 105 LEU A CA 1
ATOM 831 C C . LEU A 1 105 ? -12.080 -2.678 0.577 1.00 69.06 105 LEU A C 1
ATOM 833 O O . LEU A 1 105 ? -11.724 -2.954 -0.566 1.00 69.06 105 LEU A O 1
ATOM 837 N N . VAL A 1 106 ? -11.551 -1.659 1.258 1.00 68.00 106 VAL A N 1
ATOM 838 C CA . VAL A 1 106 ? -10.536 -0.744 0.703 1.00 68.00 106 VAL A CA 1
ATOM 839 C C . VAL A 1 106 ? -9.275 -1.503 0.267 1.00 68.00 106 VAL A C 1
ATOM 841 O O . VAL A 1 106 ? -8.703 -1.235 -0.794 1.00 68.00 106 VAL A O 1
ATOM 844 N N . ASN A 1 107 ? -8.834 -2.498 1.043 1.00 63.88 107 ASN A N 1
ATOM 845 C CA . ASN A 1 107 ? -7.697 -3.341 0.666 1.00 63.88 107 ASN A CA 1
ATOM 846 C C . ASN A 1 107 ? -7.984 -4.205 -0.570 1.00 63.88 107 ASN A C 1
ATOM 848 O O . ASN A 1 107 ? -7.104 -4.366 -1.425 1.00 63.88 107 ASN A O 1
ATOM 852 N N . LEU A 1 108 ? -9.200 -4.743 -0.692 1.00 70.69 108 LEU A N 1
ATOM 853 C CA . LEU A 1 108 ? -9.629 -5.486 -1.877 1.00 70.69 108 LEU A CA 1
ATOM 854 C C . LEU A 1 108 ? -9.698 -4.580 -3.111 1.00 70.69 108 LEU A C 1
ATOM 856 O O . LEU A 1 108 ? -9.135 -4.938 -4.146 1.00 70.69 108 LEU A O 1
ATOM 860 N N . GLU A 1 109 ? -10.296 -3.395 -3.005 1.00 71.81 109 GLU A N 1
ATOM 861 C CA . GLU A 1 109 ? -10.369 -2.408 -4.093 1.00 71.81 109 GLU A CA 1
ATOM 862 C C . GLU A 1 109 ? -8.978 -1.980 -4.571 1.00 71.81 109 GLU A C 1
ATOM 864 O O . GLU A 1 109 ? -8.691 -1.940 -5.777 1.00 71.81 109 GLU A O 1
ATOM 869 N N . ARG A 1 110 ? -8.060 -1.746 -3.626 1.00 69.56 110 ARG A N 1
ATOM 870 C CA . ARG A 1 110 ? -6.662 -1.434 -3.934 1.00 69.56 110 ARG A CA 1
ATOM 871 C C . ARG A 1 110 ? -5.980 -2.591 -4.671 1.00 69.56 110 ARG A C 1
ATOM 873 O O . ARG A 1 110 ? -5.280 -2.362 -5.659 1.00 69.56 110 ARG A O 1
ATOM 880 N N . ARG A 1 111 ? -6.206 -3.838 -4.247 1.00 71.50 111 ARG A N 1
ATOM 881 C CA . ARG A 1 111 ? -5.640 -5.033 -4.897 1.00 71.50 111 ARG A CA 1
ATOM 882 C C . ARG A 1 111 ? -6.216 -5.260 -6.297 1.00 71.50 111 ARG A C 1
ATOM 884 O O . ARG A 1 111 ? -5.464 -5.614 -7.204 1.00 71.50 111 ARG A O 1
ATOM 891 N N . VAL A 1 112 ? -7.507 -4.999 -6.506 1.00 74.25 112 VAL A N 1
ATOM 892 C CA . VAL A 1 112 ? -8.143 -5.031 -7.836 1.00 74.25 112 VAL A CA 1
ATOM 893 C C . VAL A 1 112 ? -7.526 -3.979 -8.758 1.00 74.25 112 VAL A C 1
ATOM 895 O O . VAL A 1 112 ? -7.193 -4.285 -9.905 1.00 74.25 112 VAL A O 1
ATOM 898 N N . SER A 1 113 ? -7.293 -2.768 -8.254 1.00 69.75 113 SER A N 1
ATOM 899 C CA . SER A 1 113 ? -6.652 -1.690 -9.019 1.00 69.75 113 SER A CA 1
ATOM 900 C C . SER A 1 113 ? -5.216 -2.051 -9.423 1.00 69.75 113 SER A C 1
ATOM 902 O O . SER A 1 113 ? -4.831 -1.892 -10.583 1.00 69.75 113 SER A O 1
ATOM 904 N N . GLN A 1 114 ? -4.440 -2.632 -8.502 1.00 66.06 114 GLN A N 1
ATOM 905 C CA . GLN A 1 114 ? -3.078 -3.113 -8.773 1.00 66.06 114 GLN A CA 1
ATOM 906 C C . GLN A 1 114 ? -3.048 -4.235 -9.821 1.00 66.06 114 GLN A C 1
ATOM 908 O O . GLN A 1 114 ? -2.221 -4.207 -10.736 1.00 66.06 114 GLN A O 1
ATOM 913 N N . LEU A 1 115 ? -3.957 -5.211 -9.720 1.00 72.00 115 LEU A N 1
ATOM 914 C CA . LEU A 1 115 ? -4.072 -6.291 -10.704 1.00 72.00 115 LEU A CA 1
ATOM 915 C C . LEU A 1 115 ? -4.495 -5.762 -12.077 1.00 72.00 115 LEU A C 1
ATOM 917 O O . LEU A 1 115 ? -3.951 -6.200 -13.089 1.00 72.00 115 LEU A O 1
ATOM 921 N N . SER A 1 116 ? -5.397 -4.783 -12.116 1.00 69.81 116 SER A N 1
ATOM 922 C CA . SER A 1 116 ? -5.836 -4.137 -13.359 1.00 69.81 116 SER A CA 1
ATOM 923 C C . SER A 1 116 ? -4.686 -3.398 -14.046 1.00 69.81 116 SER A C 1
ATOM 925 O O . SER A 1 116 ? -4.497 -3.520 -15.257 1.00 69.81 116 SER A O 1
ATOM 927 N N . TYR A 1 117 ? -3.849 -2.697 -13.277 1.00 69.69 117 TYR A N 1
ATOM 928 C CA . TYR A 1 117 ? -2.643 -2.058 -13.803 1.00 69.69 117 TYR A CA 1
ATOM 929 C C . TYR A 1 117 ? -1.640 -3.083 -14.360 1.00 69.69 117 TYR A C 1
ATOM 931 O O . TYR A 1 117 ? -1.133 -2.921 -15.474 1.00 69.69 117 TYR A O 1
ATOM 939 N N . ALA A 1 118 ? -1.385 -4.170 -13.624 1.00 67.88 118 ALA A N 1
ATOM 940 C CA . ALA A 1 118 ? -0.502 -5.243 -14.079 1.00 67.88 118 ALA A CA 1
ATOM 941 C C . ALA A 1 118 ? -1.020 -5.911 -15.366 1.00 67.88 118 ALA A C 1
ATOM 943 O O . ALA A 1 118 ? -0.240 -6.155 -16.291 1.00 67.88 118 ALA A O 1
ATOM 944 N N . LEU A 1 119 ? -2.334 -6.141 -15.457 1.00 77.12 119 LEU A N 1
ATOM 945 C CA . LEU A 1 119 ? -2.988 -6.682 -16.646 1.00 77.12 119 LEU A CA 1
ATOM 946 C C . LEU A 1 119 ? -2.844 -5.744 -17.850 1.00 77.12 119 LEU A C 1
ATOM 948 O O . LEU A 1 119 ? -2.508 -6.203 -18.942 1.00 77.12 119 LEU A O 1
ATOM 952 N N . ASN A 1 120 ? -3.025 -4.434 -17.662 1.00 70.19 120 ASN A N 1
ATOM 953 C CA . ASN A 1 120 ? -2.826 -3.446 -18.726 1.00 70.19 120 ASN A CA 1
ATOM 954 C C . ASN A 1 120 ? -1.377 -3.434 -19.222 1.00 70.19 120 ASN A C 1
ATOM 956 O O . ASN A 1 120 ? -1.135 -3.456 -20.430 1.00 70.19 120 ASN A O 1
ATOM 960 N N . LYS A 1 121 ? -0.400 -3.484 -18.309 1.00 72.62 121 LYS A N 1
ATOM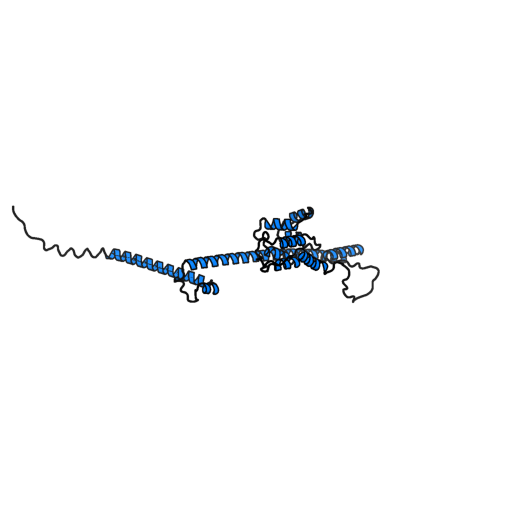 961 C CA . LYS A 1 121 ? 1.022 -3.565 -18.671 1.00 72.62 121 LYS A CA 1
ATOM 962 C C . LYS A 1 121 ? 1.328 -4.832 -19.475 1.00 72.62 121 LYS A C 1
ATOM 964 O O . LYS A 1 121 ? 2.039 -4.759 -20.476 1.00 72.62 121 LYS A O 1
ATOM 969 N N . LEU A 1 122 ? 0.773 -5.977 -19.075 1.00 75.50 122 LEU A N 1
ATOM 970 C CA . LEU A 1 122 ? 0.926 -7.237 -19.807 1.00 75.50 122 LEU A CA 1
ATOM 971 C C . LEU A 1 122 ? 0.263 -7.171 -21.190 1.00 75.50 122 LEU A C 1
ATOM 973 O O . LEU A 1 122 ? 0.863 -7.587 -22.175 1.00 75.50 122 LEU A O 1
ATOM 977 N N . THR A 1 123 ? -0.929 -6.584 -21.274 1.00 77.94 123 THR A N 1
ATOM 978 C CA . THR A 1 123 ? -1.668 -6.402 -22.532 1.00 77.94 123 THR A CA 1
ATOM 979 C C . THR A 1 123 ? -0.874 -5.550 -23.522 1.00 77.94 123 THR A C 1
ATOM 981 O O . THR A 1 123 ? -0.731 -5.936 -24.683 1.00 77.94 123 THR A O 1
ATOM 984 N N . LEU A 1 124 ? -0.277 -4.444 -23.059 1.00 76.75 124 LEU A N 1
ATOM 985 C CA . LEU A 1 124 ? 0.602 -3.601 -23.876 1.00 76.75 124 LEU A CA 1
ATOM 986 C C . LEU A 1 124 ? 1.845 -4.362 -24.356 1.00 76.75 124 LEU A C 1
ATOM 988 O O . LEU A 1 124 ? 2.192 -4.277 -25.534 1.00 76.75 124 LEU A O 1
ATOM 992 N N . LYS A 1 125 ? 2.482 -5.156 -23.483 1.00 80.06 125 LYS A N 1
ATOM 993 C CA . LYS A 1 125 ? 3.612 -6.013 -23.879 1.00 80.06 125 LYS A CA 1
ATOM 994 C C . LYS A 1 125 ? 3.199 -7.041 -24.933 1.00 80.06 125 LYS A C 1
ATOM 996 O O . LYS A 1 125 ? 3.875 -7.168 -25.948 1.00 80.06 125 LYS A O 1
ATOM 1001 N N . CYS A 1 126 ? 2.081 -7.741 -24.742 1.00 81.56 126 CYS A N 1
ATOM 1002 C CA . CYS A 1 126 ? 1.568 -8.710 -25.713 1.00 81.56 126 CYS A CA 1
ATOM 1003 C C . CYS A 1 126 ? 1.266 -8.067 -27.073 1.00 81.56 126 CYS A C 1
ATOM 1005 O O . CYS A 1 126 ? 1.579 -8.662 -28.104 1.00 81.56 126 CYS A O 1
ATOM 1007 N N . ALA A 1 127 ? 0.686 -6.864 -27.089 1.00 80.81 127 ALA A N 1
ATOM 1008 C CA . ALA A 1 127 ? 0.458 -6.115 -28.322 1.00 80.81 127 ALA A CA 1
ATOM 1009 C C . ALA A 1 127 ? 1.782 -5.756 -29.015 1.00 80.81 127 ALA A C 1
ATOM 1011 O O . ALA A 1 127 ? 1.924 -5.982 -30.216 1.00 80.81 127 ALA A O 1
ATOM 1012 N N . ALA A 1 128 ? 2.777 -5.285 -28.256 1.00 78.50 128 ALA A N 1
ATOM 1013 C CA . ALA A 1 128 ? 4.105 -4.989 -28.786 1.00 78.50 128 ALA A CA 1
ATOM 1014 C C . ALA A 1 128 ? 4.781 -6.233 -29.387 1.00 78.50 128 ALA A C 1
ATOM 1016 O O . ALA A 1 128 ? 5.319 -6.144 -30.487 1.00 78.50 128 ALA A O 1
ATOM 1017 N N . TYR A 1 129 ? 4.691 -7.396 -28.729 1.00 84.62 129 TYR A N 1
ATOM 1018 C CA . TYR A 1 129 ? 5.210 -8.657 -29.272 1.00 84.62 129 TYR A CA 1
ATOM 1019 C C . TYR A 1 129 ? 4.508 -9.084 -30.550 1.00 84.62 129 TYR A C 1
ATOM 1021 O O . TYR A 1 129 ? 5.182 -9.435 -31.511 1.00 84.62 129 TYR A O 1
ATOM 1029 N N . LYS A 1 130 ? 3.172 -9.049 -30.584 1.00 86.06 130 LYS A N 1
ATOM 1030 C CA . LYS A 1 130 ? 2.417 -9.424 -31.787 1.00 86.06 130 LYS A CA 1
ATOM 1031 C C . LYS A 1 130 ? 2.785 -8.540 -32.974 1.00 86.06 130 LYS A C 1
ATOM 1033 O O . LYS A 1 130 ? 3.069 -9.061 -34.047 1.00 86.06 130 LYS A O 1
ATOM 1038 N N . ASN A 1 131 ? 2.838 -7.227 -32.759 1.00 84.56 131 ASN A N 1
ATOM 1039 C CA . ASN A 1 131 ? 3.194 -6.276 -33.806 1.00 84.56 131 ASN A CA 1
ATOM 1040 C C . ASN A 1 131 ? 4.656 -6.451 -34.234 1.00 84.56 131 ASN A C 1
ATOM 1042 O O . ASN A 1 131 ? 4.935 -6.564 -35.419 1.00 84.56 131 ASN A O 1
ATOM 1046 N N . GLY A 1 132 ? 5.587 -6.561 -33.283 1.00 85.50 132 GLY A N 1
ATOM 1047 C CA . GLY A 1 132 ? 7.003 -6.735 -33.598 1.00 85.50 132 GLY A CA 1
ATOM 1048 C C . GLY A 1 132 ? 7.321 -8.067 -34.284 1.00 85.50 132 GLY A C 1
ATOM 1049 O O . GLY A 1 132 ? 8.146 -8.087 -35.189 1.00 85.50 132 GLY A O 1
ATOM 1050 N N . LEU A 1 133 ? 6.648 -9.162 -33.917 1.00 86.00 133 LEU A N 1
ATOM 1051 C CA . LEU A 1 133 ? 6.768 -10.447 -34.617 1.00 86.00 133 LEU A CA 1
ATOM 1052 C C . LEU A 1 133 ? 6.200 -10.363 -36.035 1.00 86.00 133 LEU A C 1
ATOM 1054 O O . LEU A 1 133 ? 6.824 -10.873 -36.960 1.00 86.00 133 LEU A O 1
ATOM 1058 N N . SER A 1 134 ? 5.059 -9.692 -36.220 1.00 88.19 134 SER A N 1
ATOM 1059 C CA . SER A 1 134 ? 4.509 -9.436 -37.555 1.00 88.19 134 SER A CA 1
ATOM 1060 C C . SER A 1 134 ? 5.479 -8.619 -38.413 1.00 88.19 134 SER A C 1
ATOM 1062 O O . SER A 1 134 ? 5.693 -8.957 -39.573 1.00 88.19 134 SER A O 1
ATOM 1064 N N . ASP A 1 135 ? 6.106 -7.589 -37.840 1.00 84.75 135 ASP A N 1
ATOM 1065 C CA . ASP A 1 135 ? 7.094 -6.752 -38.529 1.00 84.75 135 ASP A CA 1
ATOM 1066 C C . ASP A 1 135 ? 8.352 -7.546 -38.917 1.00 84.75 135 ASP A C 1
ATOM 1068 O O . ASP A 1 135 ? 8.936 -7.289 -39.963 1.00 84.75 135 ASP A O 1
ATOM 1072 N N . ILE A 1 136 ? 8.770 -8.521 -38.101 1.00 86.88 136 ILE A N 1
ATOM 1073 C CA . ILE A 1 136 ? 9.906 -9.406 -38.409 1.00 86.88 136 ILE A CA 1
ATOM 1074 C C . ILE A 1 136 ? 9.557 -10.377 -39.540 1.00 86.88 136 ILE A C 1
ATOM 1076 O O . ILE A 1 136 ? 10.365 -10.575 -40.441 1.00 86.88 136 ILE A O 1
ATOM 1080 N N . VAL A 1 137 ? 8.364 -10.977 -39.503 1.00 88.56 137 VAL A N 1
ATOM 1081 C CA . VAL A 1 137 ? 7.919 -11.951 -40.516 1.00 88.56 137 VAL A CA 1
ATOM 1082 C C . VAL A 1 137 ? 7.715 -11.294 -41.885 1.00 88.56 137 VAL A C 1
ATOM 1084 O O . VAL A 1 137 ? 7.950 -11.936 -42.903 1.00 88.56 137 VAL A O 1
ATOM 1087 N N . CYS A 1 138 ? 7.293 -10.028 -41.918 1.00 85.94 138 CYS A N 1
ATOM 1088 C CA . CYS A 1 138 ? 6.984 -9.304 -43.154 1.00 85.94 138 CYS A CA 1
ATOM 1089 C C . CYS A 1 138 ? 8.153 -8.484 -43.725 1.00 85.94 138 CYS A C 1
ATOM 1091 O O . CYS A 1 138 ? 7.944 -7.742 -44.685 1.00 85.94 138 CYS A O 1
ATOM 1093 N N . SER A 1 139 ? 9.348 -8.545 -43.133 1.00 86.62 139 SER A N 1
ATOM 1094 C CA . SER A 1 139 ? 10.475 -7.700 -43.536 1.00 86.62 139 SER A CA 1
ATOM 1095 C C . SER A 1 139 ? 11.626 -8.539 -44.078 1.00 86.62 139 SER A C 1
ATOM 1097 O O . SER A 1 139 ? 12.041 -9.503 -43.448 1.00 86.62 139 SER A O 1
ATOM 1099 N N . ASP A 1 140 ? 12.180 -8.137 -45.223 1.00 86.00 140 ASP A N 1
ATOM 1100 C CA . ASP A 1 140 ? 13.323 -8.809 -45.863 1.00 86.00 140 ASP A CA 1
ATOM 1101 C C . ASP A 1 140 ? 14.674 -8.177 -45.469 1.00 86.00 140 ASP A C 1
ATOM 1103 O O . ASP A 1 140 ? 15.747 -8.624 -45.879 1.00 86.00 140 ASP A O 1
ATOM 1107 N N . ASN A 1 141 ? 14.646 -7.103 -44.672 1.00 90.31 141 ASN A N 1
ATOM 1108 C CA . ASN A 1 141 ? 15.840 -6.367 -44.268 1.00 90.31 141 ASN A CA 1
ATOM 1109 C C . ASN A 1 141 ? 16.400 -6.906 -42.944 1.00 90.31 141 ASN A C 1
ATOM 1111 O O . ASN A 1 141 ? 15.880 -6.626 -41.863 1.00 90.31 141 ASN A O 1
ATOM 1115 N N . LEU A 1 142 ? 17.526 -7.617 -43.029 1.00 80.81 142 LEU A N 1
ATOM 1116 C CA . LEU A 1 142 ? 18.200 -8.232 -41.883 1.00 80.81 142 LEU A CA 1
ATOM 1117 C C . LEU A 1 142 ? 18.589 -7.232 -40.780 1.00 80.81 142 LEU A C 1
ATOM 1119 O O . LEU A 1 142 ? 18.526 -7.570 -39.599 1.00 80.81 142 LEU A O 1
ATOM 1123 N N . THR A 1 143 ? 18.983 -6.008 -41.136 1.00 84.31 143 THR A N 1
ATOM 1124 C CA . THR A 1 143 ? 19.350 -4.968 -40.162 1.00 84.31 143 THR A CA 1
ATOM 1125 C C . THR A 1 143 ? 18.117 -4.485 -39.400 1.00 84.31 143 THR A C 1
ATOM 1127 O O . THR A 1 143 ? 18.141 -4.394 -38.177 1.00 84.31 143 THR A O 1
ATOM 1130 N N . TYR A 1 144 ? 17.003 -4.284 -40.108 1.00 82.31 144 TYR A N 1
ATOM 1131 C CA . TYR A 1 144 ? 15.721 -3.916 -39.504 1.00 82.31 144 TYR A CA 1
ATOM 1132 C C . TYR A 1 144 ? 15.177 -5.015 -38.580 1.00 82.31 144 TYR A C 1
ATOM 1134 O O . TYR A 1 144 ? 14.705 -4.726 -37.480 1.00 82.31 144 TYR A O 1
ATOM 1142 N N . ILE A 1 145 ? 15.283 -6.284 -38.991 1.00 78.69 145 ILE A N 1
ATOM 1143 C CA . ILE A 1 145 ? 14.899 -7.437 -38.163 1.00 78.69 145 ILE A CA 1
ATOM 1144 C C . ILE A 1 145 ? 15.711 -7.457 -36.862 1.00 78.69 145 ILE A C 1
ATOM 1146 O O . ILE A 1 145 ? 15.132 -7.625 -35.788 1.00 78.69 145 ILE A O 1
ATOM 1150 N N . LYS A 1 146 ? 17.033 -7.248 -36.937 1.00 79.12 146 LYS A N 1
ATOM 1151 C CA . LYS A 1 146 ? 17.909 -7.197 -35.754 1.00 79.12 146 LYS A CA 1
ATOM 1152 C C . LYS A 1 146 ? 17.497 -6.086 -34.786 1.00 79.12 146 LYS A C 1
ATOM 1154 O O . LYS A 1 146 ? 17.320 -6.366 -33.601 1.00 79.12 146 LYS A O 1
ATOM 1159 N N . ASP A 1 147 ? 17.253 -4.876 -35.284 1.00 80.56 147 ASP A N 1
ATOM 1160 C CA . ASP A 1 147 ? 16.798 -3.747 -34.458 1.00 80.56 147 ASP A CA 1
ATOM 1161 C C . ASP A 1 147 ? 15.427 -4.016 -33.816 1.00 80.56 147 ASP A C 1
ATOM 1163 O O . ASP A 1 147 ? 15.175 -3.668 -32.654 1.00 80.56 147 ASP A O 1
ATOM 1167 N N . LYS A 1 148 ? 14.525 -4.688 -34.541 1.00 82.06 148 LYS A N 1
ATOM 1168 C CA . LYS A 1 148 ? 13.193 -5.025 -34.030 1.00 82.06 148 LYS A CA 1
ATOM 1169 C C . LYS A 1 148 ? 13.234 -6.113 -32.958 1.00 82.06 148 LYS A C 1
ATOM 1171 O O . LYS A 1 148 ? 12.555 -5.979 -31.939 1.00 82.06 148 LYS A O 1
ATOM 1176 N N . ILE A 1 149 ? 14.066 -7.139 -33.142 1.00 79.94 149 ILE A N 1
ATOM 1177 C CA . ILE A 1 149 ? 14.346 -8.163 -32.124 1.00 79.94 149 ILE A CA 1
ATOM 1178 C C . ILE A 1 149 ? 14.925 -7.504 -30.868 1.00 79.94 149 ILE A C 1
ATOM 1180 O O . ILE A 1 149 ? 14.449 -7.770 -29.764 1.00 79.94 149 ILE A O 1
ATOM 1184 N N . MET A 1 150 ? 15.875 -6.582 -31.038 1.00 75.81 150 MET A N 1
ATOM 1185 C CA . MET A 1 150 ? 16.490 -5.847 -29.932 1.00 75.81 150 MET A CA 1
ATOM 1186 C C . MET A 1 150 ? 15.454 -5.026 -29.151 1.00 75.81 150 MET A C 1
ATOM 1188 O O . MET A 1 150 ? 15.405 -5.069 -27.922 1.00 75.81 150 MET A O 1
ATOM 1192 N N . THR A 1 151 ? 14.551 -4.345 -29.858 1.00 78.25 151 THR A N 1
ATOM 1193 C CA . THR A 1 151 ? 13.458 -3.580 -29.238 1.00 78.25 151 THR A CA 1
ATOM 1194 C C . THR A 1 151 ? 12.510 -4.483 -28.435 1.00 78.25 151 THR A C 1
ATOM 1196 O O . THR A 1 151 ? 12.125 -4.143 -27.315 1.00 78.25 151 THR A O 1
ATOM 1199 N N . LEU A 1 152 ? 12.155 -5.661 -28.960 1.00 79.44 152 LEU A N 1
ATOM 1200 C CA . LEU A 1 152 ? 11.302 -6.632 -28.263 1.00 79.44 152 LEU A CA 1
ATOM 1201 C C . LEU A 1 152 ? 11.972 -7.244 -27.023 1.00 79.44 152 LEU A C 1
ATOM 1203 O O . LEU A 1 152 ? 11.291 -7.511 -26.032 1.00 79.44 152 LEU A O 1
ATOM 1207 N N . GLN A 1 153 ? 13.291 -7.434 -27.050 1.00 72.00 153 GLN A N 1
ATOM 1208 C CA . GLN A 1 153 ? 14.073 -7.913 -25.904 1.00 72.00 153 GLN A CA 1
ATOM 1209 C C . GLN A 1 153 ? 14.155 -6.871 -24.780 1.00 72.00 153 GLN A C 1
ATOM 1211 O O . GLN A 1 153 ? 13.974 -7.209 -23.609 1.00 72.00 153 GLN A O 1
ATOM 1216 N N . ILE A 1 154 ? 14.305 -5.588 -25.123 1.00 75.12 154 ILE A N 1
ATOM 1217 C CA . ILE A 1 154 ? 14.236 -4.487 -24.145 1.00 75.12 154 ILE A CA 1
ATOM 1218 C C . ILE A 1 154 ? 12.851 -4.450 -23.476 1.00 75.12 154 ILE A C 1
ATOM 1220 O O . ILE A 1 154 ? 12.744 -4.296 -22.259 1.00 75.12 154 ILE A O 1
ATOM 1224 N N . ILE A 1 155 ? 11.778 -4.657 -24.246 1.00 71.12 155 ILE A N 1
ATOM 1225 C CA . ILE A 1 155 ? 10.402 -4.748 -23.722 1.00 71.12 155 ILE A CA 1
ATOM 1226 C C . ILE A 1 155 ? 10.216 -5.992 -22.823 1.00 71.12 155 ILE A C 1
ATOM 1228 O O . ILE A 1 155 ? 9.438 -5.949 -21.854 1.00 71.12 155 ILE A O 1
ATOM 1232 N N . ALA A 1 156 ? 10.949 -7.078 -23.097 1.00 65.94 156 ALA A N 1
ATOM 1233 C CA . ALA A 1 156 ? 10.999 -8.285 -22.266 1.00 65.94 156 ALA A CA 1
ATOM 1234 C C . ALA A 1 156 ? 11.632 -8.017 -20.895 1.00 65.94 156 ALA A C 1
ATOM 1236 O O . ALA A 1 156 ? 11.130 -8.511 -19.885 1.00 65.94 156 ALA A O 1
ATOM 1237 N N . GLY A 1 157 ? 12.664 -7.169 -20.861 1.00 59.16 157 GLY A N 1
ATOM 1238 C CA . GLY A 1 157 ? 13.494 -6.929 -19.681 1.00 59.16 157 GLY A CA 1
ATOM 1239 C C . GLY A 1 157 ? 14.639 -7.937 -19.523 1.00 59.16 157 GLY A C 1
ATOM 1240 O O . GLY A 1 157 ? 15.106 -8.127 -18.404 1.00 59.16 157 GLY A O 1
ATOM 1241 N N . GLU A 1 158 ? 15.076 -8.589 -20.607 1.00 48.84 158 GLU A N 1
ATOM 1242 C CA . GLU A 1 158 ? 16.244 -9.482 -20.607 1.00 48.84 158 GLU A CA 1
ATOM 1243 C C . GLU A 1 158 ? 17.508 -8.724 -21.054 1.00 48.84 158 GLU A C 1
ATOM 1245 O O . GLU A 1 158 ? 17.480 -7.972 -22.030 1.00 48.84 158 GLU A O 1
ATOM 1250 N N . ASN A 1 159 ? 18.618 -8.899 -20.324 1.00 44.00 159 ASN A N 1
ATOM 1251 C CA . ASN A 1 159 ? 19.913 -8.291 -20.649 1.00 44.00 159 ASN A CA 1
ATOM 1252 C C . ASN A 1 159 ? 20.581 -9.027 -21.824 1.00 44.00 159 ASN A C 1
ATOM 1254 O O . ASN A 1 159 ? 20.556 -10.251 -21.905 1.00 44.00 159 ASN A O 1
ATOM 1258 N N . TYR A 1 160 ? 21.202 -8.267 -22.724 1.00 45.00 160 TYR A N 1
ATOM 1259 C CA . TYR A 1 160 ? 21.797 -8.754 -23.968 1.00 45.00 160 TYR A CA 1
ATOM 1260 C C . TYR A 1 160 ? 23.052 -9.614 -23.727 1.00 45.00 160 TYR A C 1
ATOM 1262 O O . TYR A 1 160 ? 24.000 -9.157 -23.089 1.00 45.00 160 TYR A O 1
ATOM 1270 N N . HIS A 1 161 ? 23.113 -10.803 -24.334 1.00 41.50 161 HIS A N 1
ATOM 1271 C CA . HIS A 1 161 ? 24.381 -11.437 -24.702 1.00 41.50 161 HIS A CA 1
ATOM 1272 C C . HIS A 1 161 ? 24.587 -11.223 -26.205 1.00 41.50 161 HIS A C 1
ATOM 1274 O O . HIS A 1 161 ? 23.757 -11.631 -27.016 1.00 41.50 161 HIS A O 1
ATOM 1280 N N . GLN A 1 162 ? 25.674 -10.539 -26.573 1.00 40.53 162 GLN A N 1
ATOM 1281 C CA . GLN A 1 162 ? 26.081 -10.363 -27.966 1.00 40.53 162 GLN A CA 1
ATOM 1282 C C . GLN A 1 162 ? 26.239 -11.733 -28.626 1.00 40.53 162 GLN A C 1
ATOM 1284 O O . GLN A 1 162 ? 27.129 -12.498 -28.271 1.00 40.53 162 GLN A O 1
ATOM 1289 N N . ILE A 1 163 ? 25.381 -12.035 -29.602 1.00 41.22 163 ILE A N 1
AT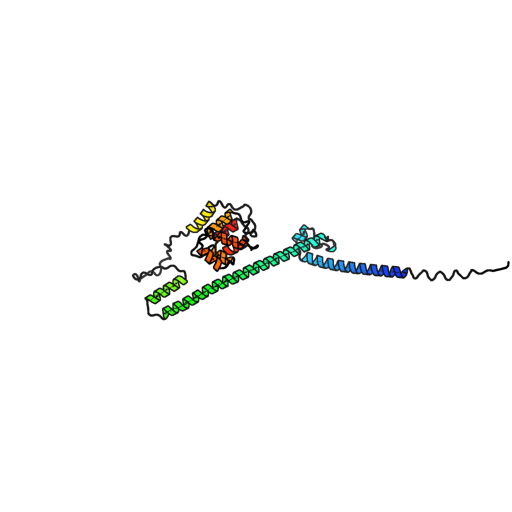OM 1290 C CA . ILE A 1 163 ? 25.635 -13.129 -30.536 1.00 41.22 163 ILE A CA 1
ATOM 1291 C C . ILE A 1 163 ? 26.742 -12.630 -31.464 1.00 41.22 163 ILE A C 1
ATOM 1293 O O . ILE A 1 163 ? 26.489 -11.853 -32.388 1.00 41.22 163 ILE A O 1
ATOM 1297 N N . ASP A 1 164 ? 27.977 -13.019 -31.156 1.00 36.56 164 ASP A N 1
ATOM 1298 C CA . ASP A 1 164 ? 29.134 -12.770 -32.006 1.00 36.56 164 ASP A CA 1
ATOM 1299 C C . ASP A 1 164 ? 28.945 -13.515 -33.336 1.00 36.56 164 ASP A C 1
ATOM 1301 O O . ASP A 1 164 ? 28.701 -14.723 -33.377 1.00 36.56 164 ASP A O 1
ATOM 1305 N N . ALA A 1 165 ? 29.016 -12.775 -34.441 1.00 42.50 165 ALA A N 1
ATOM 1306 C CA . ALA A 1 165 ? 28.721 -13.270 -35.783 1.00 42.50 165 ALA A CA 1
ATOM 1307 C C . ALA A 1 165 ? 29.798 -14.227 -36.334 1.00 42.50 165 ALA A C 1
ATOM 1309 O O . ALA A 1 165 ? 29.630 -14.760 -37.429 1.00 42.50 165 ALA A O 1
ATOM 1310 N N . ASN A 1 166 ? 30.885 -14.459 -35.588 1.00 40.16 166 ASN A N 1
ATOM 1311 C CA . ASN A 1 166 ? 32.057 -15.201 -36.054 1.00 40.16 166 ASN A CA 1
ATOM 1312 C C . ASN A 1 166 ? 32.187 -16.639 -35.525 1.00 40.16 166 ASN A C 1
ATOM 1314 O O . ASN A 1 166 ? 33.184 -17.289 -35.831 1.00 40.16 166 ASN A O 1
ATOM 1318 N N . ASN A 1 167 ? 31.218 -17.174 -34.771 1.00 34.16 167 ASN A N 1
ATOM 1319 C CA . ASN A 1 167 ? 31.312 -18.556 -34.281 1.00 34.16 167 ASN A CA 1
ATOM 1320 C C . ASN A 1 167 ? 29.970 -19.310 -34.372 1.00 34.16 167 ASN A C 1
ATOM 1322 O O . ASN A 1 167 ? 29.169 -19.272 -33.438 1.00 34.16 167 ASN A O 1
ATOM 1326 N N . PRO A 1 168 ? 29.689 -20.002 -35.495 1.00 41.22 168 PRO A N 1
ATOM 1327 C CA . PRO A 1 168 ? 28.366 -20.567 -35.749 1.00 41.22 168 PRO A CA 1
ATOM 1328 C C . PRO A 1 168 ? 28.143 -21.979 -35.180 1.00 41.22 168 PRO A C 1
ATOM 1330 O O . PRO A 1 168 ? 27.099 -22.567 -35.455 1.00 41.22 168 PRO A O 1
ATOM 1333 N N . CYS A 1 169 ? 29.060 -22.559 -34.396 1.00 33.88 169 CYS A N 1
ATOM 1334 C CA . CYS A 1 169 ? 28.965 -23.980 -34.053 1.00 33.88 169 CYS A CA 1
ATOM 1335 C C . CYS A 1 169 ? 29.280 -24.301 -32.583 1.00 33.88 169 CYS A C 1
ATOM 1337 O O . CYS A 1 169 ? 30.425 -24.242 -32.152 1.00 33.88 169 CYS A O 1
ATOM 1339 N N . LEU A 1 170 ? 28.241 -24.821 -31.918 1.00 32.47 170 LEU A N 1
ATOM 1340 C CA . LEU A 1 170 ? 28.264 -25.872 -30.892 1.00 32.47 170 LEU A CA 1
ATOM 1341 C C . LEU A 1 170 ? 28.625 -25.481 -29.452 1.00 32.47 170 LEU A C 1
ATOM 1343 O O . LEU A 1 170 ? 29.773 -25.555 -29.029 1.00 32.47 170 LEU A O 1
ATOM 1347 N N . ASN A 1 171 ? 27.572 -25.365 -28.636 1.00 28.08 171 ASN A N 1
ATOM 1348 C CA . ASN A 1 171 ? 27.374 -26.379 -27.598 1.00 28.08 171 ASN A CA 1
ATOM 1349 C C . ASN A 1 171 ? 25.883 -26.493 -27.183 1.00 28.08 171 ASN A C 1
ATOM 1351 O O . ASN A 1 171 ? 25.353 -25.551 -26.601 1.00 28.08 171 ASN A O 1
ATOM 1355 N N . PRO A 1 172 ? 25.178 -27.624 -27.407 1.00 36.34 172 PRO A N 1
ATOM 1356 C CA . PRO A 1 172 ? 23.778 -27.797 -26.983 1.00 36.34 172 PRO A CA 1
ATOM 1357 C C . PRO A 1 172 ? 23.615 -28.103 -25.481 1.00 36.34 172 PRO A C 1
ATOM 1359 O O . PRO A 1 172 ? 22.560 -28.569 -25.054 1.00 36.34 172 PRO A O 1
ATOM 1362 N N . ARG A 1 173 ? 24.673 -27.937 -24.678 1.00 33.16 173 ARG A N 1
ATOM 1363 C CA . ARG A 1 173 ? 24.732 -28.426 -23.292 1.00 33.16 173 ARG A CA 1
ATOM 1364 C C . ARG A 1 173 ? 25.702 -27.652 -22.393 1.00 33.16 173 ARG A C 1
ATOM 1366 O O . ARG A 1 173 ? 26.267 -28.228 -21.471 1.00 33.16 173 ARG A O 1
ATOM 1373 N N . VAL A 1 174 ? 25.908 -26.363 -22.652 1.00 32.91 174 VAL A N 1
ATOM 1374 C CA . VAL A 1 174 ? 26.650 -25.521 -21.706 1.00 32.91 174 VAL A CA 1
ATOM 1375 C C . VAL A 1 174 ? 25.680 -25.098 -20.618 1.00 32.91 174 VAL A C 1
ATOM 1377 O O . VAL A 1 174 ? 24.721 -24.368 -20.860 1.00 32.91 174 VAL A O 1
ATOM 1380 N N . GLU A 1 175 ? 25.906 -25.676 -19.442 1.00 29.14 175 GLU A N 1
ATOM 1381 C CA . GLU A 1 175 ? 25.357 -25.250 -18.167 1.00 29.14 175 GLU A CA 1
ATOM 1382 C C . GLU A 1 175 ? 25.295 -23.726 -18.093 1.00 29.14 175 GLU A C 1
ATOM 1384 O O . GLU A 1 175 ? 26.206 -23.027 -18.535 1.00 29.14 175 GLU A O 1
ATOM 1389 N N . PHE A 1 176 ? 24.197 -23.234 -17.524 1.00 34.25 176 PHE A N 1
ATOM 1390 C CA . PHE A 1 176 ? 23.973 -21.843 -17.160 1.00 34.25 176 PHE A CA 1
ATOM 1391 C C . PHE A 1 176 ? 25.050 -21.378 -16.165 1.00 34.25 176 PHE A C 1
ATOM 1393 O O . PHE A 1 176 ? 24.805 -21.264 -14.966 1.00 34.25 176 PHE A O 1
ATOM 1400 N N . ALA A 1 177 ? 26.258 -21.121 -16.656 1.00 26.16 177 ALA A N 1
ATOM 1401 C CA . ALA A 1 177 ? 27.294 -20.414 -15.934 1.00 26.16 177 ALA A CA 1
ATOM 1402 C C . ALA A 1 177 ? 26.925 -18.929 -15.970 1.00 26.16 177 ALA A C 1
ATOM 1404 O O . ALA A 1 177 ? 27.230 -18.196 -16.910 1.00 26.16 177 ALA A O 1
ATOM 1405 N N . ILE A 1 178 ? 26.185 -18.510 -14.945 1.00 35.88 178 ILE A N 1
ATOM 1406 C CA . ILE A 1 178 ? 26.006 -17.105 -14.602 1.00 35.88 178 ILE A CA 1
ATOM 1407 C C . ILE A 1 178 ? 27.340 -16.634 -14.025 1.00 35.88 178 ILE A C 1
ATOM 1409 O O . ILE A 1 178 ? 27.594 -16.787 -12.835 1.00 35.88 178 ILE A O 1
ATOM 1413 N N . GLU A 1 179 ? 28.184 -16.041 -14.859 1.00 29.12 179 GLU A N 1
ATOM 1414 C CA . GLU A 1 179 ? 29.295 -15.219 -14.393 1.00 29.12 179 GLU A CA 1
ATOM 1415 C C . GLU A 1 179 ? 29.315 -13.907 -15.174 1.00 29.12 179 GLU A C 1
ATOM 1417 O O . GLU A 1 179 ? 29.486 -13.891 -16.391 1.00 29.12 179 GLU A O 1
ATOM 1422 N N . GLY A 1 180 ? 29.145 -12.791 -14.451 1.00 28.11 180 GLY A N 1
ATOM 1423 C CA . GLY A 1 180 ? 29.695 -11.515 -14.908 1.00 28.11 180 GLY A CA 1
ATOM 1424 C C . GLY A 1 180 ? 28.800 -10.277 -14.957 1.00 28.11 180 GLY A C 1
ATOM 1425 O O . GLY A 1 180 ? 29.151 -9.352 -15.677 1.00 28.11 180 GLY A O 1
ATOM 1426 N N . VAL A 1 181 ? 27.717 -10.170 -14.178 1.00 28.83 181 VAL A N 1
ATOM 1427 C CA . VAL A 1 181 ? 27.367 -8.858 -13.596 1.00 28.83 181 VAL A CA 1
ATOM 1428 C C . VAL A 1 181 ? 27.855 -8.903 -12.163 1.00 28.83 181 VAL A C 1
ATOM 1430 O O . VAL A 1 181 ? 27.233 -9.504 -11.291 1.00 28.83 181 VAL A O 1
ATOM 1433 N N . THR A 1 182 ? 29.007 -8.290 -11.924 1.00 34.03 182 THR A N 1
ATOM 1434 C CA . THR A 1 182 ? 29.490 -7.979 -10.583 1.00 34.03 182 THR A CA 1
ATOM 1435 C C . THR A 1 182 ? 28.576 -6.934 -9.946 1.00 34.03 182 THR A C 1
ATOM 1437 O O . THR A 1 182 ? 28.915 -5.761 -9.833 1.00 34.03 182 THR A O 1
ATOM 1440 N N . THR A 1 183 ? 27.408 -7.366 -9.497 1.00 34.34 183 THR A N 1
ATOM 1441 C CA . THR A 1 183 ? 26.857 -6.913 -8.225 1.00 34.34 183 THR A CA 1
ATOM 1442 C C . THR A 1 183 ? 26.655 -8.187 -7.446 1.00 34.34 183 THR A C 1
ATOM 1444 O O . THR A 1 183 ? 25.720 -8.937 -7.726 1.00 34.34 183 THR A O 1
ATOM 1447 N N . ARG A 1 184 ? 27.612 -8.471 -6.556 1.00 34.16 184 ARG A N 1
ATOM 1448 C CA . ARG A 1 184 ? 27.559 -9.588 -5.617 1.00 34.16 184 ARG A CA 1
ATOM 1449 C C . ARG A 1 184 ? 26.123 -9.717 -5.121 1.00 34.16 184 ARG A C 1
ATOM 1451 O O . ARG A 1 184 ? 25.551 -8.751 -4.620 1.00 34.16 184 ARG A O 1
ATOM 1458 N N . VAL A 1 185 ? 25.541 -10.895 -5.289 1.00 41.00 185 VAL A N 1
ATOM 1459 C CA . VAL A 1 185 ? 24.216 -11.220 -4.748 1.00 41.00 185 VAL A CA 1
ATOM 1460 C C . VAL A 1 185 ? 24.233 -11.186 -3.205 1.00 41.00 185 VAL A C 1
ATOM 1462 O O . VAL A 1 185 ? 23.178 -11.151 -2.583 1.00 41.00 185 VAL A O 1
ATOM 1465 N N . ASP A 1 186 ? 25.414 -11.017 -2.603 1.00 42.31 186 ASP A N 1
ATOM 1466 C CA . ASP A 1 186 ? 25.613 -10.735 -1.183 1.00 42.31 186 ASP A CA 1
ATOM 1467 C C . ASP A 1 186 ? 25.616 -9.228 -0.822 1.00 42.31 186 ASP A C 1
ATOM 1469 O O . ASP A 1 186 ? 25.269 -8.882 0.299 1.00 42.31 186 ASP A O 1
ATOM 1473 N N . ASP A 1 187 ? 25.847 -8.287 -1.752 1.00 46.94 187 ASP A N 1
ATOM 1474 C CA . ASP A 1 187 ? 26.121 -6.867 -1.420 1.00 46.94 187 ASP A CA 1
ATOM 1475 C C . ASP A 1 187 ? 24.886 -6.067 -0.948 1.00 46.94 187 ASP A C 1
ATOM 1477 O O . ASP A 1 187 ? 25.017 -5.099 -0.201 1.00 46.94 187 ASP A O 1
ATOM 1481 N N . HIS A 1 188 ? 23.670 -6.402 -1.403 1.00 49.38 188 HIS A N 1
ATOM 1482 C CA . HIS A 1 188 ? 22.448 -5.661 -1.023 1.00 49.38 188 HIS A CA 1
ATOM 1483 C C . HIS A 1 188 ? 21.905 -6.122 0.330 1.00 49.38 188 HIS A C 1
ATOM 1485 O O . HIS A 1 188 ? 21.587 -5.293 1.182 1.00 49.38 188 HIS A O 1
ATOM 1491 N N . ALA A 1 189 ? 21.872 -7.438 0.555 1.00 50.38 189 ALA A N 1
ATOM 1492 C CA . ALA A 1 189 ? 21.528 -8.014 1.848 1.00 50.38 189 ALA A CA 1
ATOM 1493 C C . ALA A 1 189 ? 22.590 -7.670 2.907 1.00 50.38 189 ALA A C 1
ATOM 1495 O O . ALA A 1 189 ? 22.209 -7.269 4.006 1.00 50.38 189 ALA A O 1
ATOM 1496 N N . GLU A 1 190 ? 23.888 -7.720 2.567 1.00 47.22 190 GLU A N 1
ATOM 1497 C CA . GLU A 1 190 ? 24.974 -7.256 3.444 1.00 47.22 190 GLU A CA 1
ATOM 1498 C C . GLU A 1 190 ? 24.911 -5.747 3.696 1.00 47.22 190 GLU A C 1
ATOM 1500 O O . GLU A 1 190 ? 25.073 -5.347 4.839 1.00 47.22 190 GLU A O 1
ATOM 1505 N N . ARG A 1 191 ? 24.580 -4.889 2.715 1.00 57.31 191 ARG A N 1
ATOM 1506 C CA . ARG A 1 191 ? 24.371 -3.444 2.976 1.00 57.31 191 ARG A CA 1
ATOM 1507 C C . ARG A 1 191 ? 23.170 -3.157 3.864 1.00 57.31 191 ARG A C 1
ATOM 1509 O O . ARG A 1 191 ? 23.229 -2.219 4.654 1.00 57.31 191 ARG A O 1
ATOM 1516 N N . ILE A 1 192 ? 22.088 -3.924 3.743 1.00 54.69 192 ILE A N 1
ATOM 1517 C CA . ILE A 1 192 ? 20.933 -3.817 4.644 1.00 54.69 192 ILE A CA 1
ATOM 1518 C C . ILE A 1 192 ? 21.344 -4.224 6.061 1.00 54.69 192 ILE A C 1
ATOM 1520 O O . ILE A 1 192 ? 21.050 -3.487 6.999 1.00 54.69 192 ILE A O 1
ATOM 1524 N N . LEU A 1 193 ? 22.050 -5.349 6.211 1.00 54.31 193 LEU A N 1
ATOM 1525 C CA . LEU A 1 193 ? 22.598 -5.816 7.488 1.00 54.31 193 LEU A CA 1
ATOM 1526 C C . LEU A 1 193 ? 23.599 -4.812 8.077 1.00 54.31 193 LEU A C 1
ATOM 1528 O O . LEU A 1 193 ? 23.500 -4.473 9.252 1.00 54.31 193 LEU A O 1
ATOM 1532 N N . GLU A 1 194 ? 24.499 -4.252 7.270 1.00 54.22 194 GLU A N 1
ATOM 1533 C CA . GLU A 1 194 ? 25.430 -3.202 7.684 1.00 54.22 194 GLU A CA 1
ATOM 1534 C C . GLU A 1 194 ? 24.712 -1.898 8.046 1.00 54.22 194 GLU A C 1
ATOM 1536 O O . GLU A 1 194 ? 25.124 -1.224 8.983 1.00 54.22 194 GLU A O 1
ATOM 1541 N N . ASN A 1 195 ? 23.656 -1.499 7.329 1.00 52.84 195 ASN A N 1
ATOM 1542 C CA . ASN A 1 195 ? 22.878 -0.299 7.654 1.00 52.84 195 ASN A CA 1
ATOM 1543 C C . ASN A 1 195 ? 22.049 -0.495 8.932 1.00 52.84 195 ASN A C 1
ATOM 1545 O O . ASN A 1 195 ? 21.931 0.449 9.712 1.00 52.84 195 ASN A O 1
ATOM 1549 N N . GLN A 1 196 ? 21.527 -1.702 9.173 1.00 52.88 196 GLN A N 1
ATOM 1550 C CA . GLN A 1 196 ? 20.888 -2.085 10.438 1.00 52.88 196 GLN A CA 1
ATOM 1551 C C . GLN A 1 196 ? 21.895 -2.059 11.598 1.00 52.88 196 GLN A C 1
ATOM 1553 O O . GLN A 1 196 ? 21.602 -1.490 12.650 1.00 52.88 196 GLN A O 1
ATOM 1558 N N . GLN A 1 197 ? 23.101 -2.602 11.389 1.00 50.81 197 GLN A N 1
ATOM 1559 C CA . GLN A 1 197 ? 24.191 -2.601 12.371 1.00 50.81 197 GLN A CA 1
ATOM 1560 C C . GLN A 1 197 ? 24.746 -1.191 12.635 1.00 50.81 197 GLN A C 1
ATOM 1562 O O . GLN A 1 197 ? 25.004 -0.843 13.782 1.00 50.81 197 GLN A O 1
ATOM 1567 N N . LYS A 1 198 ? 24.875 -0.338 11.609 1.00 52.75 198 LYS A N 1
ATOM 1568 C CA . LYS A 1 198 ? 25.354 1.056 11.738 1.00 52.75 198 LYS A CA 1
ATOM 1569 C C . LYS A 1 198 ? 24.378 1.963 12.492 1.00 52.75 198 LYS A C 1
ATOM 1571 O O . LYS A 1 198 ? 24.810 2.977 13.030 1.00 52.75 198 LYS A O 1
ATOM 1576 N N . LEU A 1 199 ? 23.086 1.627 12.519 1.00 55.72 199 LEU A N 1
ATOM 1577 C CA . LEU A 1 199 ? 22.052 2.402 13.214 1.00 55.72 199 LEU A CA 1
ATOM 1578 C C . LEU A 1 199 ? 21.697 1.853 14.604 1.00 55.72 199 LEU A C 1
ATOM 1580 O O . LEU A 1 199 ? 20.824 2.425 15.245 1.00 55.72 199 LEU A O 1
ATOM 1584 N N . ASN A 1 200 ? 22.366 0.792 15.088 1.00 57.22 200 ASN A N 1
ATOM 1585 C CA . ASN A 1 200 ? 22.087 0.162 16.389 1.00 57.22 200 ASN A CA 1
ATOM 1586 C C . ASN A 1 200 ? 20.579 -0.039 16.637 1.00 57.22 200 ASN A C 1
ATOM 1588 O O . ASN A 1 200 ? 20.077 0.243 17.725 1.00 57.22 200 ASN A O 1
ATOM 1592 N N . LEU A 1 201 ? 19.847 -0.501 15.618 1.00 65.50 201 LEU A N 1
ATOM 1593 C CA . LEU A 1 201 ? 18.422 -0.796 15.742 1.00 65.50 201 LEU A CA 1
ATOM 1594 C C . LEU A 1 201 ? 18.253 -2.025 16.639 1.00 65.50 201 LEU A C 1
ATOM 1596 O O . LEU A 1 201 ? 18.268 -3.156 16.161 1.00 65.50 201 LEU A O 1
ATOM 1600 N N . ILE A 1 202 ? 18.132 -1.799 17.945 1.00 68.38 202 ILE A N 1
ATOM 1601 C CA . ILE A 1 202 ? 17.843 -2.840 18.929 1.00 68.38 202 ILE A CA 1
ATOM 1602 C C . ILE A 1 202 ? 16.319 -2.972 19.002 1.00 68.38 202 ILE A C 1
ATOM 1604 O O . ILE A 1 202 ? 15.660 -2.021 19.435 1.00 68.38 202 ILE A O 1
ATOM 1608 N N . PRO A 1 203 ? 15.742 -4.113 18.584 1.00 71.25 203 PRO A N 1
ATOM 1609 C CA . PRO A 1 203 ? 14.309 -4.328 18.702 1.00 71.25 203 PRO A CA 1
ATOM 1610 C C . PRO A 1 203 ? 13.872 -4.205 20.169 1.00 71.25 203 PRO A C 1
ATOM 1612 O O . PRO A 1 203 ? 14.565 -4.713 21.058 1.00 71.25 203 PRO A O 1
ATOM 1615 N N . PRO A 1 204 ? 12.744 -3.538 20.457 1.00 75.06 204 PRO A N 1
ATOM 1616 C CA . PRO A 1 204 ? 12.229 -3.454 21.813 1.00 75.06 204 PRO A CA 1
ATOM 1617 C C . PRO A 1 204 ? 11.834 -4.848 22.319 1.00 75.06 204 PRO A C 1
ATOM 1619 O O . PRO A 1 204 ? 11.384 -5.695 21.549 1.00 75.06 204 PRO A O 1
ATOM 1622 N N . CYS A 1 205 ? 11.962 -5.085 23.630 1.00 67.94 205 CYS A N 1
ATOM 1623 C CA . CYS A 1 205 ? 11.529 -6.348 24.246 1.00 67.94 205 CYS A CA 1
ATOM 1624 C C . CYS A 1 205 ? 10.035 -6.636 24.021 1.00 67.94 205 CYS A C 1
ATOM 1626 O O . CYS A 1 205 ? 9.633 -7.796 23.993 1.00 67.94 205 CYS A O 1
ATOM 1628 N N . GLU A 1 206 ? 9.225 -5.588 23.860 1.00 79.62 206 GLU A N 1
ATOM 1629 C CA . GLU A 1 206 ? 7.809 -5.674 23.521 1.00 79.62 206 GLU A CA 1
ATOM 1630 C C . GLU A 1 206 ? 7.545 -4.860 22.252 1.00 79.62 206 GLU A C 1
ATOM 1632 O O . GLU A 1 206 ? 7.927 -3.690 22.157 1.00 79.62 206 GLU A O 1
ATOM 1637 N N . LYS A 1 207 ? 6.916 -5.495 21.260 1.00 85.69 207 LYS A N 1
ATOM 1638 C CA . LYS A 1 207 ? 6.605 -4.852 19.983 1.00 85.69 207 LYS A CA 1
ATOM 1639 C C . LYS A 1 207 ? 5.491 -3.831 20.169 1.00 85.69 207 LYS A C 1
ATOM 1641 O O . LYS A 1 207 ? 4.534 -4.050 20.906 1.00 85.69 207 LYS A O 1
ATOM 1646 N N . MET A 1 208 ? 5.593 -2.716 19.461 1.00 86.50 208 MET A N 1
ATOM 1647 C CA . MET A 1 208 ? 4.531 -1.715 19.435 1.00 86.50 208 MET A CA 1
ATOM 1648 C C . MET A 1 208 ? 3.388 -2.173 18.521 1.00 86.50 208 MET A C 1
ATOM 1650 O O . MET A 1 208 ? 3.583 -2.964 17.604 1.00 86.50 208 MET A O 1
ATOM 1654 N N . LYS A 1 209 ? 2.177 -1.647 18.708 1.00 88.06 209 LYS A N 1
ATOM 1655 C CA . LYS A 1 209 ? 1.036 -2.027 17.858 1.00 88.06 209 LYS A CA 1
ATOM 1656 C C . LYS A 1 209 ? 1.255 -1.597 16.403 1.00 88.06 209 LYS A C 1
ATOM 1658 O O . LYS A 1 209 ? 1.692 -0.473 16.156 1.00 88.06 209 LYS A O 1
ATOM 1663 N N . GLY A 1 210 ? 0.850 -2.417 15.433 1.00 84.06 210 GLY A N 1
ATOM 1664 C CA . GLY A 1 210 ? 0.850 -2.039 14.009 1.00 84.06 210 GLY A CA 1
ATOM 1665 C C . GLY A 1 210 ? -0.073 -0.857 13.683 1.00 84.06 210 GLY A C 1
ATOM 1666 O O . GLY A 1 210 ? 0.145 -0.141 12.708 1.00 84.06 210 GLY A O 1
ATOM 1667 N N . SER A 1 211 ? -1.065 -0.588 14.538 1.00 86.69 211 SER A N 1
ATOM 1668 C CA . SER A 1 211 ? -1.936 0.591 14.453 1.00 86.69 211 SER A CA 1
ATOM 1669 C C . SER A 1 211 ? -1.260 1.899 14.887 1.00 86.69 211 SER A C 1
ATOM 1671 O O . SER A 1 211 ? -1.906 2.942 14.860 1.00 86.69 211 SER A O 1
ATOM 1673 N N . THR A 1 212 ? 0.006 1.865 15.325 1.00 89.50 212 THR A N 1
ATOM 1674 C CA . THR A 1 212 ? 0.781 3.074 15.645 1.00 89.50 212 THR A CA 1
ATOM 1675 C C . THR A 1 212 ? 0.799 4.006 14.433 1.00 89.50 212 THR A C 1
ATOM 1677 O O . THR A 1 212 ? 1.077 3.571 13.312 1.00 89.50 212 THR A O 1
ATOM 1680 N N . HIS A 1 213 ? 0.491 5.287 14.641 1.00 92.44 213 HIS A N 1
ATOM 1681 C CA . HIS A 1 213 ? 0.534 6.284 13.577 1.00 92.44 213 HIS A CA 1
ATOM 1682 C C . HIS A 1 213 ? 1.987 6.529 13.154 1.00 92.44 213 HIS A C 1
ATOM 1684 O O . HIS A 1 213 ? 2.896 6.580 13.977 1.00 92.44 213 HIS A O 1
ATOM 1690 N N . MET A 1 214 ? 2.219 6.785 11.869 1.00 89.81 214 MET A N 1
ATOM 1691 C CA . MET A 1 214 ? 3.543 7.072 11.299 1.00 89.81 214 MET A CA 1
ATOM 1692 C C . MET A 1 214 ? 4.255 8.310 11.884 1.00 89.81 214 MET A C 1
ATOM 1694 O O . MET A 1 214 ? 5.449 8.503 11.649 1.00 89.81 214 MET A O 1
ATOM 1698 N N . ARG A 1 215 ? 3.544 9.155 12.644 1.00 88.81 215 ARG A N 1
ATOM 1699 C CA . ARG A 1 215 ? 4.124 10.294 13.371 1.00 88.81 215 ARG A CA 1
ATOM 1700 C C . ARG A 1 215 ? 4.831 9.847 14.649 1.00 88.81 215 ARG A C 1
ATOM 1702 O O . ARG A 1 215 ? 5.839 10.449 15.001 1.00 88.81 215 ARG A O 1
ATOM 1709 N N . ASP A 1 216 ? 4.346 8.764 15.248 1.00 88.38 216 ASP A N 1
ATOM 1710 C CA . ASP A 1 216 ? 4.771 8.240 16.549 1.00 88.38 216 ASP A CA 1
ATOM 1711 C C . ASP A 1 216 ? 5.690 7.016 16.413 1.00 88.38 216 ASP A C 1
ATOM 1713 O O . ASP A 1 216 ? 6.032 6.362 17.397 1.00 88.38 216 ASP A O 1
ATOM 1717 N N . ILE A 1 217 ? 6.088 6.683 15.182 1.00 88.88 217 ILE A N 1
ATOM 1718 C CA . ILE A 1 217 ? 7.064 5.631 14.914 1.00 88.88 217 ILE A CA 1
ATOM 1719 C C . ILE A 1 217 ? 8.420 6.013 15.530 1.00 88.88 217 ILE A C 1
ATOM 1721 O O . ILE A 1 217 ? 8.836 7.174 15.491 1.00 88.88 217 ILE A O 1
ATOM 1725 N N . GLN A 1 218 ? 9.140 5.024 16.057 1.00 86.12 218 GLN A N 1
ATOM 1726 C CA . GLN A 1 218 ? 10.501 5.212 16.553 1.00 86.12 218 GLN A CA 1
ATOM 1727 C C . GLN A 1 218 ? 11.395 5.903 15.515 1.00 86.12 218 GLN A C 1
ATOM 1729 O O . GLN A 1 218 ? 11.461 5.504 14.348 1.00 86.12 218 GLN A O 1
ATOM 1734 N N . GLN A 1 219 ? 12.103 6.936 15.970 1.00 84.25 219 GLN A N 1
ATOM 1735 C CA . GLN A 1 219 ? 12.865 7.834 15.109 1.00 84.25 219 GLN A CA 1
ATOM 1736 C C . GLN A 1 219 ? 13.963 7.104 14.324 1.00 84.25 219 GLN A C 1
ATOM 1738 O O . GLN A 1 219 ? 14.146 7.378 13.140 1.00 84.25 219 GLN A O 1
ATOM 1743 N N . ASP A 1 220 ? 14.641 6.134 14.934 1.00 81.94 220 ASP A N 1
ATOM 1744 C CA . ASP A 1 220 ? 15.717 5.389 14.272 1.00 81.94 220 ASP A CA 1
ATOM 1745 C C . ASP A 1 220 ? 15.175 4.494 13.152 1.00 81.94 220 ASP A C 1
ATOM 1747 O O . ASP A 1 220 ? 15.721 4.461 12.046 1.00 81.94 220 ASP A O 1
ATOM 1751 N N . VAL A 1 221 ? 14.031 3.843 13.394 1.00 85.81 221 VAL A N 1
ATOM 1752 C CA . VAL A 1 221 ? 13.308 3.067 12.376 1.00 85.81 221 VAL A CA 1
ATOM 1753 C C . VAL A 1 221 ? 12.863 3.984 11.235 1.00 85.81 221 VAL A C 1
ATOM 1755 O O . VAL A 1 221 ? 13.023 3.641 10.064 1.00 85.81 221 VAL A O 1
ATOM 1758 N N . LYS A 1 222 ? 12.363 5.183 11.551 1.00 86.50 222 LYS A N 1
ATOM 1759 C CA . LYS A 1 222 ? 11.965 6.190 10.557 1.00 86.50 222 LYS A CA 1
ATOM 1760 C C . LYS A 1 222 ? 13.131 6.622 9.672 1.00 86.50 222 LYS A C 1
ATOM 1762 O O . LYS A 1 222 ? 12.994 6.648 8.450 1.00 86.50 222 LYS A O 1
ATOM 1767 N N . ILE A 1 223 ? 14.274 6.934 10.282 1.00 84.00 223 ILE A N 1
ATOM 1768 C CA . ILE A 1 223 ? 15.497 7.326 9.572 1.00 84.00 223 ILE A CA 1
ATOM 1769 C C . ILE A 1 223 ? 15.960 6.191 8.658 1.00 84.00 223 ILE A C 1
ATOM 1771 O O . ILE A 1 223 ? 16.273 6.439 7.492 1.00 84.00 223 ILE A O 1
ATOM 1775 N N . PHE A 1 224 ? 15.954 4.950 9.150 1.00 85.75 224 PHE A N 1
ATOM 1776 C CA . PHE A 1 224 ? 16.315 3.777 8.356 1.00 85.75 224 PHE A CA 1
ATOM 1777 C C . PHE A 1 224 ? 15.403 3.600 7.136 1.00 85.75 224 PHE A C 1
ATOM 1779 O O . PHE A 1 224 ? 15.895 3.478 6.012 1.00 85.75 224 PHE A O 1
ATOM 1786 N N . LEU A 1 225 ? 14.081 3.647 7.338 1.00 87.62 225 LEU A N 1
ATOM 1787 C CA . LEU A 1 225 ? 13.098 3.541 6.256 1.00 87.62 225 LEU A CA 1
ATOM 1788 C C . LEU A 1 225 ? 13.330 4.615 5.190 1.00 87.62 225 LEU A C 1
ATOM 1790 O O . LEU A 1 225 ? 13.383 4.296 4.004 1.00 87.62 225 LEU A O 1
ATOM 1794 N N . MET A 1 226 ? 13.502 5.875 5.604 1.00 88.44 226 MET A N 1
ATOM 1795 C CA . MET A 1 226 ? 13.742 6.983 4.675 1.00 88.44 226 MET A CA 1
ATOM 1796 C C . MET A 1 226 ? 15.051 6.805 3.906 1.00 88.44 226 MET A C 1
ATOM 1798 O O . MET A 1 226 ? 15.080 6.965 2.686 1.00 88.44 226 MET A O 1
ATOM 1802 N N . LYS A 1 227 ? 16.130 6.420 4.598 1.00 85.12 227 LYS A N 1
ATOM 1803 C CA . LYS A 1 227 ? 17.439 6.188 3.978 1.00 85.12 227 LYS A CA 1
ATOM 1804 C C . LYS A 1 227 ? 17.351 5.130 2.882 1.00 85.12 227 LYS A C 1
ATOM 1806 O O . LYS A 1 227 ? 17.857 5.357 1.789 1.00 85.12 227 LYS A O 1
ATOM 1811 N N . GLU A 1 228 ? 16.683 4.013 3.150 1.00 85.19 228 GLU A N 1
ATOM 1812 C CA . GLU A 1 228 ? 16.546 2.918 2.187 1.00 85.19 228 GLU A CA 1
ATOM 1813 C C . GLU A 1 228 ? 15.595 3.236 1.026 1.00 85.19 228 GLU A C 1
ATOM 1815 O O . GLU A 1 228 ? 15.851 2.823 -0.108 1.00 85.19 228 GLU A O 1
ATOM 1820 N N . LEU A 1 229 ? 14.516 3.982 1.280 1.00 86.50 229 LEU A N 1
ATOM 1821 C CA . LEU A 1 229 ? 13.547 4.383 0.252 1.00 86.50 229 LEU A CA 1
ATOM 1822 C C . LEU A 1 229 ? 14.063 5.500 -0.662 1.00 86.50 229 LEU A C 1
ATOM 1824 O O . LEU A 1 229 ? 13.601 5.618 -1.798 1.00 86.50 229 LEU A O 1
ATOM 1828 N N . ASN A 1 230 ? 15.014 6.308 -0.188 1.00 87.94 230 ASN A N 1
ATOM 1829 C CA . ASN A 1 230 ? 15.663 7.349 -0.987 1.00 87.94 230 ASN A CA 1
ATOM 1830 C C . ASN A 1 230 ? 16.663 6.793 -2.005 1.00 87.94 230 ASN A C 1
ATOM 1832 O O . ASN A 1 230 ? 17.033 7.506 -2.936 1.00 87.94 230 ASN A O 1
ATOM 1836 N N . ILE A 1 231 ? 17.105 5.541 -1.853 1.00 82.81 231 ILE A N 1
ATOM 1837 C CA . ILE A 1 231 ? 17.994 4.903 -2.824 1.00 82.81 231 ILE A CA 1
ATOM 1838 C C . ILE A 1 231 ? 17.199 4.682 -4.110 1.00 82.81 231 ILE A C 1
ATOM 1840 O O . ILE A 1 231 ? 16.279 3.866 -4.145 1.00 82.81 231 ILE A O 1
ATOM 1844 N N . THR A 1 232 ? 17.566 5.390 -5.175 1.00 78.06 232 THR A N 1
ATOM 1845 C CA . THR A 1 232 ? 16.967 5.212 -6.497 1.00 78.06 232 THR A CA 1
ATOM 1846 C C . THR A 1 232 ? 17.359 3.850 -7.057 1.00 78.06 232 THR A C 1
ATOM 1848 O O . THR A 1 232 ? 18.538 3.511 -7.179 1.00 78.06 232 THR A O 1
ATOM 1851 N N . ARG A 1 233 ? 16.356 3.030 -7.381 1.00 76.12 233 ARG A N 1
ATOM 1852 C CA . ARG A 1 233 ? 16.564 1.664 -7.884 1.00 76.12 233 ARG A CA 1
ATOM 1853 C C . ARG A 1 233 ? 16.145 1.589 -9.343 1.00 76.12 233 ARG A C 1
ATOM 1855 O O . ARG A 1 233 ? 15.115 2.138 -9.725 1.00 76.12 233 ARG A O 1
ATOM 1862 N N . SER A 1 234 ? 16.899 0.849 -10.153 1.00 64.94 234 SER A N 1
ATOM 1863 C CA . SER A 1 234 ? 16.549 0.582 -11.558 1.00 64.94 234 SER A CA 1
ATOM 1864 C C . SER A 1 234 ? 15.220 -0.168 -11.701 1.00 64.94 234 SER A C 1
ATOM 1866 O O . SER A 1 234 ? 14.519 0.002 -12.693 1.00 64.94 234 SER A O 1
ATOM 1868 N N . SER A 1 235 ? 14.832 -0.945 -10.685 1.00 67.25 235 SER A N 1
ATOM 1869 C CA . SER A 1 235 ? 13.529 -1.612 -10.612 1.00 67.25 235 SER A CA 1
ATOM 1870 C C . SER A 1 235 ? 12.353 -0.665 -10.345 1.00 67.25 235 SER A C 1
ATOM 1872 O O . SER A 1 235 ? 11.208 -1.084 -10.492 1.00 67.25 235 SER A O 1
ATOM 1874 N N . GLY A 1 236 ? 12.610 0.585 -9.940 1.00 71.56 236 GLY A N 1
ATOM 1875 C CA . GLY A 1 236 ? 11.580 1.549 -9.545 1.00 71.56 236 GLY A CA 1
ATOM 1876 C C . GLY A 1 236 ? 10.971 1.300 -8.161 1.00 71.56 236 GLY A C 1
ATOM 1877 O O . GLY A 1 236 ? 10.041 2.001 -7.781 1.00 71.56 236 GLY A O 1
ATOM 1878 N N . ASN A 1 237 ? 11.486 0.337 -7.386 1.00 78.94 237 ASN A N 1
ATOM 1879 C CA . ASN A 1 237 ? 11.006 0.026 -6.031 1.00 78.94 237 ASN A CA 1
ATOM 1880 C C . ASN A 1 237 ? 11.586 0.996 -4.989 1.00 78.94 237 ASN A C 1
ATOM 1882 O O . ASN A 1 237 ? 12.267 0.583 -4.049 1.00 78.94 237 ASN A O 1
ATOM 1886 N N . ASP A 1 238 ? 11.354 2.286 -5.195 1.00 86.25 238 ASP A N 1
ATOM 1887 C CA . ASP A 1 238 ? 11.823 3.377 -4.346 1.00 86.25 238 ASP A CA 1
ATOM 1888 C C . ASP A 1 238 ? 10.655 4.268 -3.895 1.00 86.25 238 ASP A C 1
ATOM 1890 O O . ASP A 1 238 ? 9.478 3.906 -4.023 1.00 86.25 238 ASP A O 1
ATOM 1894 N N . TRP A 1 239 ? 10.976 5.427 -3.322 1.00 90.31 239 TRP A N 1
ATOM 1895 C CA . TRP A 1 239 ? 9.996 6.393 -2.832 1.00 90.31 239 TRP A CA 1
ATOM 1896 C C . TRP A 1 239 ? 8.935 6.794 -3.871 1.00 90.31 239 TRP A C 1
ATOM 1898 O O . TRP A 1 239 ? 7.821 7.127 -3.473 1.00 90.31 239 TRP A O 1
ATOM 1908 N N . ARG A 1 240 ? 9.233 6.735 -5.180 1.00 89.38 240 ARG A N 1
ATOM 1909 C CA . ARG A 1 240 ? 8.292 7.129 -6.245 1.00 89.38 240 ARG A CA 1
ATOM 1910 C C . ARG A 1 240 ? 7.138 6.145 -6.344 1.00 89.38 240 ARG A C 1
ATOM 1912 O O . ARG A 1 240 ? 5.977 6.543 -6.338 1.00 89.38 240 ARG A O 1
ATOM 1919 N N . LEU A 1 241 ? 7.456 4.852 -6.377 1.00 86.38 241 LEU A N 1
ATOM 1920 C CA . LEU A 1 241 ? 6.441 3.802 -6.381 1.00 86.38 241 LEU A CA 1
ATOM 1921 C C . LEU A 1 241 ? 5.653 3.798 -5.070 1.00 86.38 241 LEU A C 1
ATOM 1923 O O . LEU A 1 241 ? 4.436 3.623 -5.089 1.00 86.38 241 LEU A O 1
ATOM 1927 N N . LEU A 1 242 ? 6.323 4.037 -3.939 1.00 89.69 242 LEU A N 1
ATOM 1928 C CA . LEU A 1 242 ? 5.640 4.160 -2.652 1.00 89.69 242 LEU A CA 1
ATOM 1929 C C . LEU A 1 242 ? 4.625 5.310 -2.663 1.00 89.69 242 LEU A C 1
ATOM 1931 O O . LEU A 1 242 ? 3.485 5.119 -2.247 1.00 89.69 242 LEU A O 1
ATOM 1935 N N . ALA A 1 243 ? 5.016 6.472 -3.187 1.00 88.25 243 ALA A N 1
ATOM 1936 C CA . ALA A 1 243 ? 4.147 7.637 -3.298 1.00 88.25 243 ALA A CA 1
ATOM 1937 C C . ALA A 1 243 ? 2.911 7.355 -4.166 1.00 88.25 243 ALA A C 1
ATOM 1939 O O . ALA A 1 243 ? 1.790 7.685 -3.776 1.00 88.25 243 ALA A O 1
ATOM 1940 N N . GLN A 1 244 ? 3.095 6.664 -5.295 1.00 86.62 244 GLN A N 1
ATOM 1941 C CA . GLN A 1 244 ? 1.984 6.225 -6.147 1.00 86.62 244 GLN A CA 1
ATOM 1942 C C . GLN A 1 244 ? 1.037 5.273 -5.405 1.00 86.62 244 GLN A C 1
ATOM 1944 O O . GLN A 1 244 ? -0.180 5.423 -5.486 1.00 86.62 244 GLN A O 1
ATOM 1949 N N . LEU A 1 245 ? 1.576 4.309 -4.650 1.00 84.19 245 LEU A N 1
ATOM 1950 C CA . LEU A 1 245 ? 0.771 3.367 -3.861 1.00 84.19 245 LEU A CA 1
ATOM 1951 C C . LEU A 1 245 ? -0.011 4.053 -2.731 1.00 84.19 245 LEU A C 1
ATOM 1953 O O . LEU A 1 245 ? -1.103 3.597 -2.386 1.00 84.19 245 LEU A O 1
ATOM 1957 N N . MET A 1 246 ? 0.524 5.149 -2.192 1.00 87.69 246 MET A N 1
ATOM 1958 C CA . MET A 1 246 ? -0.138 6.005 -1.203 1.00 87.69 246 MET A CA 1
ATOM 1959 C C . MET A 1 246 ? -1.197 6.935 -1.815 1.00 87.69 246 MET A C 1
ATOM 1961 O O . MET A 1 246 ? -1.927 7.582 -1.068 1.00 87.69 246 MET A O 1
ATOM 1965 N N . GLY A 1 247 ? -1.321 6.977 -3.147 1.00 84.50 247 GLY A N 1
ATOM 1966 C CA . GLY A 1 247 ? -2.321 7.780 -3.855 1.00 84.50 247 GLY A CA 1
ATOM 1967 C C . GLY A 1 247 ? -1.911 9.231 -4.114 1.00 84.50 247 GLY A C 1
ATOM 1968 O O . GLY A 1 247 ? -2.779 10.057 -4.384 1.00 84.50 247 GLY A O 1
ATOM 1969 N N . LEU A 1 248 ? -0.616 9.559 -4.035 1.00 84.56 248 LEU A N 1
ATOM 1970 C CA . LEU A 1 248 ? -0.114 10.883 -4.415 1.00 84.56 248 LEU A CA 1
ATOM 1971 C C . LEU A 1 248 ? -0.212 11.085 -5.935 1.00 84.56 248 LEU A C 1
ATOM 1973 O O . LEU A 1 248 ? -0.037 10.144 -6.714 1.00 84.56 248 LEU A O 1
ATOM 1977 N N . ASP A 1 249 ? -0.477 12.324 -6.358 1.00 85.19 249 ASP A N 1
ATOM 1978 C CA . ASP A 1 249 ? -0.591 12.669 -7.777 1.00 85.19 249 ASP A CA 1
ATOM 1979 C C . ASP A 1 249 ? 0.731 12.390 -8.510 1.00 85.19 249 ASP A C 1
ATOM 1981 O O . ASP A 1 249 ? 1.809 12.804 -8.079 1.00 85.19 249 ASP A O 1
ATOM 1985 N N . CYS A 1 250 ? 0.648 11.715 -9.658 1.00 82.56 250 CYS A N 1
ATOM 1986 C CA . CYS A 1 250 ? 1.804 11.411 -10.497 1.00 82.56 250 CYS A CA 1
ATOM 1987 C C . CYS A 1 250 ? 2.534 12.685 -10.939 1.00 82.56 250 CYS A C 1
ATOM 1989 O O . CYS A 1 250 ? 3.760 12.678 -11.011 1.00 82.56 250 CYS A O 1
ATOM 1991 N N . LYS A 1 251 ? 1.808 13.791 -11.161 1.00 83.06 251 LYS A N 1
ATOM 1992 C CA . LYS A 1 251 ? 2.429 15.081 -11.506 1.00 83.06 251 LYS A CA 1
ATOM 1993 C C . LYS A 1 251 ? 3.315 15.608 -10.380 1.00 83.06 251 LYS A C 1
ATOM 1995 O O . LYS A 1 251 ? 4.434 16.036 -10.635 1.00 83.06 251 LYS A O 1
ATOM 2000 N N . LEU A 1 252 ? 2.840 15.512 -9.138 1.00 86.19 252 LEU A N 1
ATOM 2001 C CA . LEU A 1 252 ? 3.596 15.929 -7.958 1.00 86.19 252 LEU A CA 1
ATOM 2002 C C . LEU A 1 252 ? 4.865 15.084 -7.782 1.00 86.19 252 LEU A C 1
ATOM 2004 O O . LEU A 1 252 ? 5.930 15.616 -7.482 1.00 86.19 252 LEU A O 1
ATOM 2008 N N . ILE A 1 253 ? 4.760 13.772 -8.005 1.00 86.25 253 ILE A N 1
ATOM 2009 C CA . ILE A 1 253 ? 5.898 12.846 -7.931 1.00 86.25 253 ILE A CA 1
ATOM 2010 C C . ILE A 1 253 ? 6.937 13.176 -9.010 1.00 86.25 253 ILE A C 1
ATOM 2012 O O . ILE A 1 253 ? 8.134 13.208 -8.716 1.00 86.25 253 ILE A O 1
ATOM 2016 N N . ASP A 1 254 ? 6.493 13.456 -10.236 1.00 84.88 254 ASP A N 1
ATOM 2017 C CA . ASP A 1 254 ? 7.371 13.859 -11.336 1.00 84.88 254 ASP A CA 1
ATOM 2018 C C . ASP A 1 254 ? 8.064 15.196 -11.045 1.00 84.88 254 ASP A C 1
ATOM 2020 O O . ASP A 1 254 ? 9.257 15.344 -11.320 1.00 84.88 254 ASP A O 1
ATOM 2024 N N . ASP A 1 255 ? 7.351 16.158 -10.459 1.00 86.31 255 ASP A N 1
ATOM 2025 C CA . ASP A 1 255 ? 7.918 17.448 -10.063 1.00 86.31 255 ASP A CA 1
ATOM 2026 C C . ASP A 1 255 ? 8.970 17.275 -8.960 1.00 86.31 255 ASP A C 1
ATOM 2028 O O . ASP A 1 255 ? 10.091 17.770 -9.095 1.00 86.31 255 ASP A O 1
ATOM 2032 N N . TRP A 1 256 ? 8.682 16.486 -7.921 1.00 88.00 256 TRP A N 1
ATOM 2033 C CA . TRP A 1 256 ? 9.658 16.154 -6.874 1.00 88.00 256 TRP A CA 1
ATOM 2034 C C . TRP A 1 256 ? 10.866 15.385 -7.405 1.00 88.00 256 TRP A C 1
ATOM 2036 O O . TRP A 1 256 ? 11.983 15.591 -6.929 1.00 88.00 256 TRP A O 1
ATOM 2046 N N . SER A 1 257 ? 10.669 14.538 -8.417 1.00 85.38 257 SER A N 1
ATOM 2047 C CA . SER A 1 257 ? 11.769 13.828 -9.069 1.00 85.38 257 SER A CA 1
ATOM 2048 C C . SER A 1 257 ? 12.682 14.769 -9.859 1.00 85.38 257 SER A C 1
ATOM 2050 O O . SER A 1 257 ? 13.866 14.469 -9.981 1.00 85.38 257 SER A O 1
ATOM 2052 N N . LYS A 1 258 ? 12.161 15.878 -10.399 1.00 86.44 258 LYS A N 1
ATOM 2053 C CA . LYS A 1 258 ? 12.948 16.892 -11.128 1.00 86.44 258 LYS A CA 1
ATOM 2054 C C . LYS A 1 258 ? 13.630 17.895 -10.200 1.00 86.44 258 LYS A C 1
ATOM 2056 O O . LYS A 1 258 ? 14.638 18.475 -10.579 1.00 86.44 258 LYS A O 1
ATOM 2061 N N . MET A 1 259 ? 13.074 18.115 -9.009 1.00 84.38 259 MET A N 1
ATOM 2062 C CA . MET A 1 259 ? 13.598 19.067 -8.022 1.00 84.38 259 MET A CA 1
ATOM 2063 C C . MET A 1 259 ? 14.830 18.561 -7.255 1.00 84.38 259 MET A C 1
ATOM 2065 O O . MET A 1 259 ? 15.351 19.308 -6.433 1.00 84.38 259 MET A O 1
ATOM 2069 N N . GLU A 1 260 ? 15.277 17.320 -7.489 1.00 78.81 260 GLU A N 1
ATOM 2070 C CA . GLU A 1 260 ? 16.444 16.709 -6.826 1.00 78.81 260 GLU A CA 1
ATOM 2071 C C . GLU A 1 260 ? 16.441 16.906 -5.298 1.00 78.81 260 GLU A C 1
ATOM 2073 O O . GLU A 1 260 ? 17.420 17.327 -4.679 1.00 78.81 260 GLU A O 1
ATOM 2078 N N . LEU A 1 261 ? 15.300 16.610 -4.669 1.00 82.06 261 LEU A N 1
ATOM 2079 C CA . LEU A 1 261 ? 15.139 16.738 -3.221 1.00 82.06 261 LEU A CA 1
ATOM 2080 C C . LEU A 1 261 ? 16.161 15.866 -2.475 1.00 82.06 261 LEU A C 1
ATOM 2082 O O . LEU A 1 261 ? 16.397 14.716 -2.842 1.00 82.06 261 LEU A O 1
ATOM 2086 N N . SER A 1 262 ? 16.713 16.376 -1.369 1.00 79.06 262 SER A N 1
ATOM 2087 C CA . SER A 1 262 ? 17.686 15.627 -0.557 1.00 79.06 262 SER A CA 1
ATOM 2088 C C . SER A 1 262 ? 17.062 14.458 0.218 1.00 79.06 262 SER A C 1
ATOM 2090 O O . SER A 1 262 ? 17.740 13.473 0.504 1.00 79.06 262 SER A O 1
ATOM 2092 N N . ASN A 1 263 ? 15.771 14.550 0.558 1.00 86.56 263 ASN A N 1
ATOM 2093 C CA . ASN A 1 263 ? 15.024 13.507 1.265 1.00 86.56 263 ASN A CA 1
ATOM 2094 C C . ASN A 1 263 ? 13.602 13.337 0.695 1.00 86.56 263 ASN A C 1
ATOM 2096 O O . ASN A 1 263 ? 12.618 13.704 1.347 1.00 86.56 263 ASN A O 1
ATOM 2100 N N . PRO A 1 264 ? 13.465 12.793 -0.522 1.00 87.00 264 PRO A N 1
ATOM 2101 C CA . PRO A 1 264 ? 12.175 12.712 -1.194 1.00 87.00 264 PRO A CA 1
ATOM 2102 C C . PRO A 1 264 ? 11.187 11.782 -0.472 1.00 87.00 264 PRO A C 1
ATOM 2104 O O . PRO A 1 264 ? 10.014 12.129 -0.347 1.00 87.00 264 PRO A O 1
ATOM 2107 N N . SER A 1 265 ? 11.636 10.658 0.102 1.00 88.88 265 SER A N 1
ATOM 2108 C CA . SER A 1 265 ? 10.760 9.787 0.905 1.00 88.88 265 SER A CA 1
ATOM 2109 C C . SER A 1 265 ? 10.222 10.481 2.160 1.00 88.88 265 SER A C 1
ATOM 2111 O O . SER A 1 265 ? 9.087 10.227 2.558 1.00 88.88 265 SER A O 1
ATOM 2113 N N . GLY A 1 266 ? 10.991 11.398 2.755 1.00 88.19 266 GLY A N 1
ATOM 2114 C CA . GLY A 1 266 ? 10.531 12.235 3.860 1.00 88.19 266 GLY A CA 1
ATOM 2115 C C . GLY A 1 266 ? 9.371 13.145 3.463 1.00 88.19 266 GLY A C 1
ATOM 2116 O O . GLY A 1 266 ? 8.386 13.227 4.195 1.00 88.19 266 GLY A O 1
ATOM 2117 N N . HIS A 1 267 ? 9.447 13.773 2.287 1.00 89.12 267 HIS A N 1
ATOM 2118 C CA . HIS A 1 267 ? 8.352 14.584 1.746 1.00 89.12 267 HIS A CA 1
ATOM 2119 C C . HIS A 1 267 ? 7.105 13.743 1.468 1.00 89.12 267 HIS A C 1
ATOM 2121 O O . HIS A 1 267 ? 6.018 14.123 1.896 1.00 89.12 267 HIS A O 1
ATOM 2127 N N . VAL A 1 268 ? 7.270 12.567 0.855 1.00 90.38 268 VAL A N 1
ATOM 2128 C CA . VAL A 1 268 ? 6.176 11.607 0.625 1.00 90.38 268 VAL A CA 1
ATOM 2129 C C . VAL A 1 268 ? 5.489 11.221 1.929 1.00 90.38 268 VAL A C 1
ATOM 2131 O O . VAL A 1 268 ? 4.268 11.301 2.028 1.00 90.38 268 VAL A O 1
ATOM 2134 N N . MET A 1 269 ? 6.261 10.826 2.945 1.00 89.25 269 MET A N 1
ATOM 2135 C CA . MET A 1 269 ? 5.696 10.438 4.236 1.00 89.25 269 MET A CA 1
ATOM 2136 C C . MET A 1 269 ? 4.988 11.611 4.913 1.00 89.25 269 MET A C 1
ATOM 2138 O O . MET A 1 269 ? 3.915 11.422 5.474 1.00 89.25 269 MET A O 1
ATOM 2142 N N . ASN A 1 270 ? 5.561 12.814 4.869 1.00 89.62 270 ASN A N 1
ATOM 2143 C CA . ASN A 1 270 ? 4.950 13.993 5.480 1.00 89.62 270 ASN A CA 1
ATOM 2144 C C . ASN A 1 270 ? 3.635 14.376 4.801 1.00 89.62 270 ASN A C 1
ATOM 2146 O O . ASN A 1 270 ? 2.665 14.652 5.501 1.00 89.62 270 ASN A O 1
ATOM 2150 N N . GLU A 1 271 ? 3.590 14.342 3.469 1.00 89.38 271 GLU A N 1
ATOM 2151 C CA . GLU A 1 271 ? 2.371 14.630 2.713 1.00 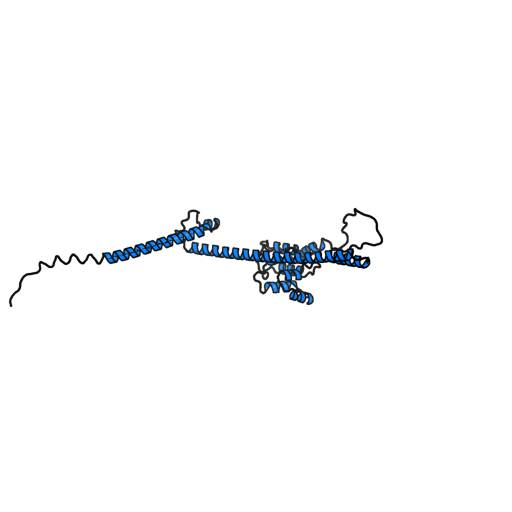89.38 271 GLU A CA 1
ATOM 2152 C C . GLU A 1 271 ? 1.301 13.568 2.982 1.00 89.38 271 GLU A C 1
ATOM 2154 O O . GLU A 1 271 ? 0.151 13.899 3.256 1.00 89.38 271 GLU A O 1
ATOM 2159 N N . TRP A 1 272 ? 1.694 12.291 3.025 1.00 88.50 272 TRP A N 1
ATOM 2160 C CA . TRP A 1 272 ? 0.782 11.203 3.368 1.00 88.50 272 TRP A CA 1
ATOM 2161 C C . TRP A 1 272 ? 0.225 11.326 4.795 1.00 88.50 272 TRP A C 1
ATOM 2163 O O . TRP A 1 272 ? -0.955 11.076 5.011 1.00 88.50 272 TRP A O 1
ATOM 2173 N N . MET A 1 273 ? 1.035 11.750 5.769 1.00 89.50 273 MET A N 1
ATOM 2174 C CA . MET A 1 273 ? 0.619 11.899 7.173 1.00 89.50 273 MET A CA 1
ATOM 2175 C C . MET A 1 273 ? -0.224 13.148 7.461 1.00 89.50 273 MET A C 1
ATOM 2177 O O . MET A 1 273 ? -0.808 13.232 8.542 1.00 89.50 273 MET A O 1
ATOM 2181 N N . LYS A 1 274 ? -0.226 14.141 6.568 1.00 84.31 274 LYS A N 1
ATOM 2182 C CA . LYS A 1 274 ? -0.785 15.471 6.838 1.00 84.31 274 LYS A CA 1
ATOM 2183 C C . LYS A 1 274 ? -2.294 15.433 7.075 1.00 84.31 274 LYS A C 1
ATOM 2185 O O . LYS A 1 274 ? -2.757 15.970 8.077 1.00 84.31 274 LYS A O 1
ATOM 2190 N N . ASP A 1 275 ? -3.009 14.733 6.199 1.00 77.12 275 ASP A N 1
ATOM 2191 C CA . ASP A 1 275 ? -4.476 14.695 6.184 1.00 77.12 275 ASP A CA 1
ATOM 2192 C C . ASP A 1 275 ? -5.044 13.277 6.386 1.00 77.12 275 ASP A C 1
ATOM 2194 O O . ASP A 1 275 ? -6.258 13.083 6.378 1.00 77.12 275 ASP A O 1
ATOM 2198 N N . ASN A 1 276 ? -4.182 12.269 6.580 1.00 78.81 276 ASN A N 1
ATOM 2199 C CA . ASN A 1 276 ? -4.593 10.869 6.648 1.00 78.81 276 ASN A CA 1
ATOM 2200 C C . ASN A 1 276 ? -4.420 10.276 8.054 1.00 78.81 276 ASN A C 1
ATOM 2202 O O . ASN A 1 276 ? -3.307 9.964 8.481 1.00 78.81 276 ASN A O 1
ATOM 2206 N N . ASN A 1 277 ? -5.540 10.061 8.749 1.00 79.12 277 ASN A N 1
ATOM 2207 C CA . ASN A 1 277 ? -5.556 9.384 10.050 1.00 79.12 277 ASN A CA 1
ATOM 2208 C C . ASN A 1 277 ? -5.231 7.883 9.947 1.00 79.12 277 ASN A C 1
ATOM 2210 O O . ASN A 1 277 ? -4.820 7.284 10.939 1.00 79.12 277 ASN A O 1
ATOM 2214 N N . ASP A 1 278 ? -5.336 7.296 8.751 1.00 85.12 278 ASP A N 1
ATOM 2215 C CA . ASP A 1 278 ? -5.003 5.893 8.488 1.00 85.12 278 ASP A CA 1
ATOM 2216 C C . ASP A 1 278 ? -3.525 5.698 8.112 1.00 85.12 278 ASP A C 1
ATOM 2218 O O . ASP A 1 278 ? -3.107 4.592 7.747 1.00 85.12 278 ASP A O 1
ATOM 2222 N N . ALA A 1 279 ? -2.703 6.752 8.223 1.00 88.69 279 ALA A N 1
ATOM 2223 C CA . ALA A 1 279 ? -1.257 6.690 8.043 1.00 88.69 279 ALA A CA 1
ATOM 2224 C C . ALA A 1 279 ? -0.584 5.950 9.211 1.00 88.69 279 ALA A C 1
ATOM 2226 O O . ALA A 1 279 ? 0.090 6.538 10.059 1.00 88.69 279 ALA A O 1
ATOM 2227 N N . THR A 1 280 ? -0.785 4.636 9.254 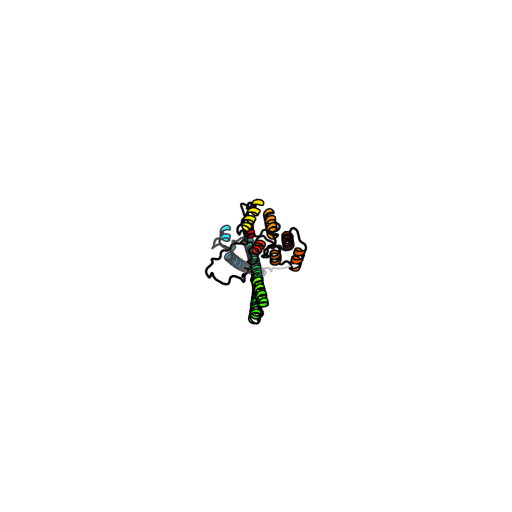1.00 92.38 280 THR A N 1
ATOM 2228 C CA . THR A 1 280 ? -0.302 3.719 10.292 1.00 92.38 280 THR A CA 1
ATOM 2229 C C . THR A 1 280 ? 0.861 2.862 9.800 1.00 92.38 280 THR A C 1
ATOM 2231 O O . THR A 1 280 ? 1.068 2.686 8.593 1.00 92.38 280 THR A O 1
ATOM 2234 N N . VAL A 1 281 ? 1.610 2.278 10.739 1.00 90.38 281 VAL A N 1
ATOM 2235 C CA . VAL A 1 281 ? 2.700 1.341 10.424 1.00 90.38 281 VAL A CA 1
ATOM 2236 C C . VAL A 1 281 ? 2.179 0.119 9.656 1.00 90.38 281 VAL A C 1
ATOM 2238 O O . VAL A 1 281 ? 2.817 -0.308 8.696 1.00 90.38 281 VAL A O 1
ATOM 2241 N N . GLN A 1 282 ? 0.992 -0.396 9.994 1.00 89.69 282 GLN A N 1
ATOM 2242 C CA . GLN A 1 282 ? 0.343 -1.494 9.266 1.00 89.69 282 GLN A CA 1
ATOM 2243 C C . GLN A 1 282 ? 0.032 -1.119 7.808 1.00 89.69 282 GLN A C 1
ATOM 2245 O O . GLN A 1 282 ? 0.234 -1.932 6.899 1.00 89.69 282 GLN A O 1
ATOM 2250 N N . ALA A 1 283 ? -0.443 0.105 7.562 1.00 88.56 283 ALA A N 1
ATOM 2251 C CA . ALA A 1 283 ? -0.701 0.583 6.206 1.00 88.56 283 ALA A CA 1
ATOM 2252 C C . ALA A 1 283 ? 0.604 0.682 5.400 1.00 88.56 283 ALA A C 1
ATOM 2254 O O . ALA A 1 283 ? 0.673 0.175 4.278 1.00 88.56 283 ALA A O 1
ATOM 2255 N N . LEU A 1 284 ? 1.668 1.236 5.998 1.00 90.75 284 LEU A N 1
ATOM 2256 C CA . LEU A 1 284 ? 2.989 1.277 5.367 1.00 90.75 284 LEU A CA 1
ATOM 2257 C C . LEU A 1 284 ? 3.515 -0.131 5.063 1.00 90.75 284 LEU A C 1
ATOM 2259 O O . LEU A 1 284 ? 3.959 -0.397 3.946 1.00 90.75 284 LEU A O 1
ATOM 2263 N N . PHE A 1 285 ? 3.433 -1.043 6.033 1.00 88.38 285 PHE A N 1
ATOM 2264 C CA . PHE A 1 285 ? 3.853 -2.431 5.869 1.00 88.38 285 PHE A CA 1
ATOM 2265 C C . PHE A 1 285 ? 3.132 -3.098 4.691 1.00 88.38 285 PHE A C 1
ATOM 2267 O O . PHE A 1 285 ? 3.780 -3.726 3.854 1.00 88.38 285 PHE A O 1
ATOM 2274 N N . SER A 1 286 ? 1.822 -2.868 4.564 1.00 86.25 286 SER A N 1
ATOM 2275 C CA . SER A 1 286 ? 0.991 -3.382 3.467 1.00 86.25 286 SER A CA 1
ATOM 2276 C C . SER A 1 286 ? 1.452 -2.885 2.088 1.00 86.25 286 SER A C 1
ATOM 2278 O O . SER A 1 286 ? 1.444 -3.648 1.119 1.00 86.25 286 SER A O 1
ATOM 2280 N N . PHE A 1 287 ? 1.900 -1.629 1.981 1.00 88.12 287 PHE A N 1
ATOM 2281 C CA . PHE A 1 287 ? 2.487 -1.110 0.741 1.00 88.12 287 PHE A CA 1
ATOM 2282 C C . PHE A 1 287 ? 3.839 -1.753 0.432 1.00 88.12 287 PHE A C 1
ATOM 2284 O O . PHE A 1 287 ? 4.087 -2.140 -0.710 1.00 88.12 287 PHE A O 1
ATOM 2291 N N . LEU A 1 288 ? 4.691 -1.915 1.444 1.00 86.62 288 LEU A N 1
ATOM 2292 C CA . LEU A 1 288 ? 6.035 -2.472 1.283 1.00 86.62 288 LEU A CA 1
ATOM 2293 C C . LEU A 1 288 ? 6.016 -3.960 0.898 1.00 86.62 288 LEU A C 1
ATOM 2295 O O . LEU A 1 288 ? 6.832 -4.381 0.071 1.00 86.62 288 LEU A O 1
ATOM 2299 N N . ILE A 1 289 ? 5.072 -4.739 1.441 1.00 84.75 289 ILE A N 1
ATOM 2300 C CA . ILE A 1 289 ? 4.908 -6.166 1.119 1.00 84.75 289 ILE A CA 1
ATOM 2301 C C . ILE A 1 289 ? 4.165 -6.402 -0.206 1.00 84.75 289 ILE A C 1
ATOM 2303 O O . ILE A 1 289 ? 4.115 -7.529 -0.701 1.00 84.75 289 ILE A O 1
ATOM 2307 N N . SER A 1 290 ? 3.593 -5.348 -0.800 1.00 77.50 290 SER A N 1
ATOM 2308 C CA . SER A 1 290 ? 2.829 -5.432 -2.045 1.00 77.50 290 SER A CA 1
ATOM 2309 C C . SER A 1 290 ? 3.609 -6.171 -3.143 1.00 77.50 290 SER A C 1
ATOM 2311 O O . SER A 1 290 ? 4.815 -5.933 -3.300 1.00 77.50 290 SER A O 1
ATOM 2313 N N . PRO A 1 291 ? 2.940 -6.992 -3.983 1.00 70.12 291 PRO A N 1
ATOM 2314 C CA . PRO A 1 291 ? 3.572 -7.676 -5.110 1.00 70.12 291 PRO A CA 1
ATOM 2315 C C . PRO A 1 291 ? 4.285 -6.743 -6.091 1.00 70.12 291 PRO A C 1
ATOM 2317 O O . PRO A 1 291 ? 5.109 -7.224 -6.868 1.00 70.12 291 PRO A O 1
ATOM 2320 N N . VAL A 1 292 ? 3.953 -5.448 -6.080 1.00 73.88 292 VAL A N 1
ATOM 2321 C CA . VAL A 1 292 ? 4.572 -4.432 -6.935 1.00 73.88 292 VAL A CA 1
ATOM 2322 C C . VAL A 1 292 ? 5.891 -3.930 -6.338 1.00 73.88 292 VAL A C 1
ATOM 2324 O O . VAL A 1 292 ? 6.854 -3.774 -7.077 1.00 73.88 292 VAL A O 1
ATOM 2327 N N . MET A 1 293 ? 5.967 -3.738 -5.016 1.00 80.00 293 MET A N 1
ATOM 2328 C CA . MET A 1 293 ? 7.129 -3.127 -4.354 1.00 80.00 293 MET A CA 1
ATOM 2329 C C . MET A 1 293 ? 8.133 -4.156 -3.815 1.00 80.00 293 MET A C 1
ATOM 2331 O O . MET A 1 293 ? 9.337 -4.008 -4.019 1.00 80.00 293 MET A O 1
ATOM 2335 N N . ARG A 1 294 ? 7.650 -5.230 -3.172 1.00 78.19 294 ARG A N 1
ATOM 2336 C CA . ARG A 1 294 ? 8.457 -6.358 -2.656 1.00 78.19 294 ARG A CA 1
ATOM 2337 C C . ARG A 1 294 ? 9.675 -5.935 -1.815 1.00 78.19 294 ARG A C 1
ATOM 2339 O O . ARG A 1 294 ? 10.747 -6.534 -1.922 1.00 78.19 294 ARG A O 1
ATOM 2346 N N . CYS A 1 295 ? 9.529 -4.929 -0.955 1.00 78.81 295 CYS A N 1
ATOM 2347 C CA . CYS A 1 295 ? 10.609 -4.439 -0.090 1.00 78.81 295 CYS A CA 1
ATOM 2348 C C . CYS A 1 295 ? 10.736 -5.276 1.194 1.00 78.81 295 CYS A C 1
ATOM 2350 O O . CYS A 1 295 ? 10.580 -4.773 2.306 1.00 78.81 295 CYS A O 1
ATOM 2352 N N . THR A 1 296 ? 11.056 -6.564 1.039 1.00 75.25 296 THR A N 1
ATOM 2353 C CA . THR A 1 296 ? 11.091 -7.562 2.129 1.00 75.25 296 THR A CA 1
ATOM 2354 C C . THR A 1 296 ? 12.027 -7.190 3.280 1.00 75.25 296 THR A C 1
ATOM 2356 O O . THR A 1 296 ? 11.735 -7.494 4.432 1.00 75.25 296 THR A O 1
ATOM 2359 N N . ALA A 1 297 ? 13.124 -6.491 2.991 1.00 75.94 297 ALA A N 1
ATOM 2360 C CA . ALA A 1 297 ? 14.065 -5.997 3.990 1.00 75.94 297 ALA A CA 1
ATOM 2361 C C . ALA A 1 297 ? 13.440 -4.981 4.959 1.00 75.94 297 ALA A C 1
ATOM 2363 O O . ALA A 1 297 ? 13.608 -5.094 6.171 1.00 75.94 297 ALA A O 1
ATOM 2364 N N . LEU A 1 298 ? 12.679 -4.018 4.430 1.00 82.69 298 LEU A N 1
ATOM 2365 C CA . LEU A 1 298 ? 11.996 -3.006 5.239 1.00 82.69 298 LEU A CA 1
ATOM 2366 C C . LEU A 1 298 ? 10.842 -3.625 6.024 1.00 82.69 298 LEU A C 1
ATOM 2368 O O . LEU A 1 298 ? 10.636 -3.282 7.184 1.00 82.69 298 LEU A O 1
ATOM 2372 N N . CYS A 1 299 ? 10.141 -4.588 5.416 1.00 84.31 299 CYS A N 1
ATOM 2373 C CA . CYS A 1 299 ? 9.118 -5.370 6.102 1.00 84.31 299 CYS A CA 1
ATOM 2374 C C . CYS A 1 299 ? 9.693 -6.108 7.316 1.00 84.31 299 CYS A C 1
ATOM 2376 O O . CYS A 1 299 ? 9.102 -6.032 8.386 1.00 84.31 299 CYS A O 1
ATOM 2378 N N . ARG A 1 300 ? 10.857 -6.763 7.188 1.00 81.81 300 ARG A N 1
ATOM 2379 C CA . ARG A 1 300 ? 11.500 -7.451 8.322 1.00 81.81 300 ARG A CA 1
ATOM 2380 C C . ARG A 1 300 ? 11.768 -6.498 9.486 1.00 81.81 300 ARG A C 1
ATOM 2382 O O . ARG A 1 300 ? 11.307 -6.764 10.589 1.00 81.81 300 ARG A O 1
ATOM 2389 N N . VAL A 1 301 ? 12.383 -5.345 9.216 1.00 83.25 301 VAL A N 1
ATOM 2390 C CA . VAL A 1 301 ? 12.643 -4.333 10.257 1.00 83.25 301 VAL A CA 1
ATOM 2391 C C . VAL A 1 301 ? 11.350 -3.862 10.910 1.00 83.25 301 VAL A C 1
ATOM 2393 O O . VAL A 1 301 ? 11.258 -3.817 12.129 1.00 83.25 301 VAL A O 1
ATOM 2396 N N . LEU A 1 302 ? 10.315 -3.554 10.130 1.00 86.75 302 LEU A N 1
ATOM 2397 C CA . LEU A 1 302 ? 9.028 -3.168 10.707 1.00 86.75 302 LEU A CA 1
ATOM 2398 C C . LEU A 1 302 ? 8.424 -4.283 11.567 1.00 86.75 302 LEU A C 1
ATOM 2400 O O . LEU A 1 302 ? 7.914 -3.993 12.643 1.00 86.75 302 LEU A O 1
ATOM 2404 N N . SER A 1 303 ? 8.527 -5.542 11.138 1.00 86.50 303 SER A N 1
ATOM 2405 C CA . SER A 1 303 ? 8.025 -6.688 11.898 1.00 86.50 303 SER A CA 1
ATOM 2406 C C . SER A 1 303 ? 8.808 -6.972 13.177 1.00 86.50 303 SER A C 1
ATOM 2408 O O . SER A 1 303 ? 8.249 -7.557 14.102 1.00 86.50 303 SER A O 1
ATOM 2410 N N . ASP A 1 304 ? 10.071 -6.552 13.265 1.00 83.81 304 ASP A N 1
ATOM 2411 C CA . ASP A 1 304 ? 10.878 -6.699 14.480 1.00 83.81 304 ASP A CA 1
ATOM 2412 C C . ASP A 1 304 ? 10.450 -5.701 15.566 1.00 83.81 304 ASP A C 1
ATOM 2414 O O . ASP A 1 304 ? 10.498 -6.026 16.750 1.00 83.81 304 ASP A O 1
ATOM 2418 N N . PHE A 1 305 ? 9.963 -4.522 15.168 1.00 87.31 305 PHE A N 1
ATOM 2419 C CA . PHE A 1 305 ? 9.591 -3.432 16.077 1.00 87.31 305 PHE A CA 1
ATOM 2420 C C . PHE A 1 305 ? 8.081 -3.310 16.326 1.00 87.31 305 PHE A C 1
ATOM 2422 O O . PHE A 1 305 ? 7.673 -2.810 17.377 1.00 87.31 305 PHE A O 1
ATOM 2429 N N . TYR A 1 306 ? 7.250 -3.763 15.383 1.00 89.81 306 TYR A N 1
ATOM 2430 C CA . TYR A 1 306 ? 5.800 -3.591 15.412 1.00 89.81 306 TYR A CA 1
ATOM 2431 C C . TYR A 1 306 ? 5.050 -4.904 15.159 1.00 89.81 306 TYR A C 1
ATOM 2433 O O . TYR A 1 306 ? 5.502 -5.783 14.427 1.00 89.81 306 TYR A O 1
ATOM 2441 N N . GLU A 1 307 ? 3.865 -5.020 15.750 1.00 86.44 307 GLU A N 1
ATOM 2442 C CA . GLU A 1 307 ? 2.900 -6.091 15.507 1.00 86.44 307 GLU A CA 1
ATOM 2443 C C . GLU A 1 307 ? 2.187 -5.855 14.174 1.00 86.44 307 GLU A C 1
ATOM 2445 O O . GLU A 1 307 ? 1.114 -5.250 14.122 1.00 86.44 307 GLU A O 1
ATOM 2450 N N . VAL A 1 308 ? 2.819 -6.300 13.092 1.00 82.25 308 VAL A N 1
ATOM 2451 C CA . VAL A 1 308 ? 2.283 -6.215 11.732 1.00 82.25 308 VAL A CA 1
ATOM 2452 C C . VAL A 1 308 ? 2.001 -7.609 11.170 1.00 82.25 308 VAL A C 1
ATOM 2454 O O . VAL A 1 308 ? 2.789 -8.531 11.383 1.00 82.25 308 VAL A O 1
ATOM 2457 N N . LEU A 1 309 ? 0.843 -7.756 10.515 1.00 65.56 309 LEU A N 1
ATOM 2458 C CA . LEU A 1 309 ? 0.340 -9.013 9.927 1.00 65.56 309 LEU A CA 1
ATOM 2459 C C . LEU A 1 309 ? 0.921 -9.301 8.541 1.00 65.56 309 LEU A C 1
ATOM 2461 O O . LEU A 1 309 ? 0.925 -8.357 7.716 1.00 65.56 309 LEU A O 1
#